Protein AF-A0A7S1VIT1-F1 (afdb_monomer)

Organism: NCBI:txid210454

Mean predicted aligned error: 7.13 Å

InterPro domains:
  IPR030960 3-dehydroquinate synthase, N-terminal domain [PF01761] (42-155)
  IPR050071 Dehydroquinate Synthase [PTHR43622] (23-167)

pLDDT: mean 86.85, std 16.16, range [35.69, 98.62]

Radius of gyration: 18.84 Å; Cα contacts (8 Å, |Δi|>4): 343; chains: 1; bounding box: 55×43×46 Å

Foldseek 3Di:
DVVFPPAAAEEQEDEPVVVVVVQQVVVQVVSVDPNHHDHYFHDDQLCLAQVRPVDPVNVVSQVVRCVDSHHYAYEQAEALSSVQHVQQVCVVSVHAYEYAYLFLNCVVPNLVFQWRAGFDHDPSDGPGPRPGTDRHHHPYYHYDVVSHVPDDPVSLVVNLVVLLVVLCVQAVCPDPVSVVVSVVPPCSVVVNVVSVVVVVVVD

Solvent-accessible surface area (backbone atoms only — not comparable to full-atom values): 11078 Å² total; per-residue (Å²): 105,91,91,46,82,74,46,43,23,44,35,32,34,18,29,50,73,48,38,75,73,41,53,36,58,55,52,53,61,71,64,73,49,68,88,53,39,82,44,76,30,72,64,58,80,66,46,28,31,62,77,62,68,67,41,69,69,56,54,53,50,47,52,55,21,62,75,51,81,26,46,39,34,39,33,23,42,28,40,47,61,48,40,16,38,55,43,30,50,24,53,78,65,73,36,53,35,31,36,31,33,43,32,64,46,15,57,76,47,49,64,80,40,34,69,12,30,26,29,46,57,58,95,83,38,75,78,39,78,58,71,48,66,48,80,46,72,57,84,43,77,52,74,56,71,76,53,51,75,75,56,54,70,71,54,53,53,51,28,49,53,53,52,52,49,53,57,53,71,78,12,56,64,91,37,75,65,18,42,55,49,48,73,65,44,80,54,60,68,51,55,58,52,51,59,53,51,60,54,70,77,73,118

Structure (mmCIF, N/CA/C/O backbone):
data_AF-A0A7S1VIT1-F1
#
_entry.id   AF-A0A7S1VIT1-F1
#
loop_
_atom_site.group_PDB
_atom_site.id
_atom_site.type_symbol
_atom_site.label_atom_id
_atom_site.label_alt_id
_atom_site.label_comp_id
_atom_site.label_asym_id
_atom_site.label_entity_id
_atom_site.label_seq_id
_atom_site.pdbx_PDB_ins_code
_atom_site.Cartn_x
_atom_site.Cartn_y
_atom_site.Cartn_z
_atom_site.occupancy
_atom_site.B_iso_or_equiv
_atom_site.auth_seq_id
_atom_site.auth_comp_id
_atom_site.auth_asym_id
_atom_site.auth_atom_id
_atom_site.pdbx_PDB_model_num
ATOM 1 N N . ASN A 1 1 ? -8.624 -13.061 18.899 1.00 55.88 1 ASN A N 1
ATOM 2 C CA . ASN A 1 1 ? -7.608 -12.168 18.310 1.00 55.88 1 ASN A CA 1
ATOM 3 C C . ASN A 1 1 ? -7.231 -11.169 19.392 1.00 55.88 1 ASN A C 1
ATOM 5 O O . ASN A 1 1 ? -8.001 -10.252 19.649 1.00 55.88 1 ASN A O 1
ATOM 9 N N . ASP A 1 2 ? -6.134 -11.412 20.108 1.00 73.94 2 ASP A N 1
ATOM 10 C CA . ASP A 1 2 ? -5.890 -10.794 21.426 1.00 73.94 2 ASP A CA 1
ATOM 11 C C . ASP A 1 2 ? -5.556 -9.298 21.351 1.00 73.94 2 ASP A C 1
ATOM 13 O O . ASP A 1 2 ? -5.757 -8.567 22.317 1.00 73.94 2 ASP A O 1
ATOM 17 N N . LYS A 1 3 ? -5.113 -8.819 20.181 1.00 82.94 3 LYS A N 1
ATOM 18 C CA . LYS A 1 3 ? -4.811 -7.400 19.944 1.00 82.94 3 LYS A CA 1
ATOM 19 C C . LYS A 1 3 ? -6.055 -6.549 19.648 1.00 82.94 3 LYS A C 1
ATOM 21 O O . LYS A 1 3 ? -6.098 -5.387 20.037 1.00 82.94 3 LYS A O 1
ATOM 26 N N . TYR A 1 4 ? -7.074 -7.124 19.004 1.00 86.94 4 TYR A N 1
ATOM 27 C CA . TYR A 1 4 ? -8.304 -6.422 18.605 1.00 86.94 4 TYR A CA 1
ATOM 28 C C . TYR A 1 4 ? -9.553 -7.169 19.103 1.00 86.94 4 TYR A C 1
ATOM 30 O O . TYR A 1 4 ? -10.328 -7.698 18.303 1.00 86.94 4 TYR A O 1
ATOM 38 N N . PRO A 1 5 ? -9.774 -7.249 20.427 1.00 82.25 5 PRO A N 1
ATOM 39 C CA . PRO A 1 5 ? -10.867 -8.039 21.001 1.00 82.25 5 PRO A CA 1
ATOM 40 C C . PRO A 1 5 ? -12.264 -7.507 20.640 1.00 82.25 5 PRO A C 1
ATOM 42 O O . PRO A 1 5 ? -13.237 -8.248 20.726 1.00 82.25 5 PRO A O 1
ATOM 45 N N . LYS A 1 6 ? -12.365 -6.232 20.242 1.00 84.69 6 LYS A N 1
ATOM 46 C CA . LYS A 1 6 ? -13.608 -5.556 19.834 1.00 84.69 6 LYS A CA 1
ATOM 47 C C . LYS A 1 6 ? -13.639 -5.213 18.334 1.00 84.69 6 LYS A C 1
ATOM 49 O O . LYS A 1 6 ? -14.427 -4.366 17.932 1.00 84.69 6 LYS A O 1
ATOM 54 N N . GLY A 1 7 ? -12.773 -5.837 17.533 1.00 92.44 7 GLY A N 1
ATOM 55 C CA . GLY A 1 7 ? -12.583 -5.493 16.121 1.00 92.44 7 GLY A CA 1
ATOM 56 C C . GLY A 1 7 ? -11.681 -4.274 15.912 1.00 92.44 7 GLY A C 1
ATOM 57 O O . GLY A 1 7 ? -11.054 -3.770 16.848 1.00 92.44 7 GLY A O 1
ATOM 58 N N . PHE A 1 8 ? -11.589 -3.833 14.662 1.00 95.44 8 PHE A N 1
ATOM 59 C CA . PHE A 1 8 ? -10.782 -2.693 14.228 1.00 95.44 8 PHE A CA 1
ATOM 60 C C . PHE A 1 8 ? -11.444 -2.006 13.032 1.00 95.44 8 PHE A C 1
ATOM 62 O O . PHE A 1 8 ? -12.243 -2.618 12.331 1.00 95.44 8 PHE A O 1
ATOM 69 N N . THR A 1 9 ? -11.100 -0.745 12.781 1.00 97.50 9 THR A N 1
ATOM 70 C CA . THR A 1 9 ? -11.582 -0.006 11.606 1.00 97.50 9 THR A CA 1
ATOM 71 C C . THR A 1 9 ? -10.547 -0.116 10.483 1.00 97.50 9 THR A C 1
ATOM 73 O O . THR A 1 9 ? -9.488 0.515 10.586 1.00 97.50 9 THR A O 1
ATOM 76 N N . PRO A 1 10 ? -10.786 -0.909 9.421 1.00 97.81 10 PRO A N 1
ATOM 77 C CA . PRO A 1 10 ? -9.833 -1.025 8.330 1.00 97.81 10 PRO A CA 1
ATOM 78 C C . PRO A 1 10 ? -9.856 0.223 7.454 1.00 97.81 10 PRO A C 1
ATOM 80 O O . PRO A 1 10 ? -10.911 0.705 7.046 1.00 97.81 10 PRO A O 1
ATOM 83 N N . ILE A 1 11 ? -8.672 0.719 7.122 1.00 98.50 11 ILE A N 1
ATOM 84 C CA . ILE A 1 11 ? -8.471 1.766 6.127 1.00 98.50 11 ILE A CA 1
ATOM 85 C C . ILE A 1 11 ? -7.621 1.156 5.017 1.00 98.50 11 ILE A C 1
ATOM 87 O O . ILE A 1 11 ? -6.399 1.062 5.134 1.00 98.50 11 ILE A O 1
ATOM 91 N N . VAL A 1 12 ? -8.278 0.709 3.951 1.00 98.62 12 VAL A N 1
ATOM 92 C CA . VAL A 1 12 ? -7.641 0.089 2.788 1.00 98.62 12 VAL A CA 1
ATOM 93 C C . VAL A 1 12 ? -7.222 1.189 1.820 1.00 98.62 12 VAL A C 1
ATOM 95 O O . VAL A 1 12 ? -8.054 1.772 1.136 1.00 98.62 12 VAL A O 1
ATOM 98 N N . SER A 1 13 ? -5.929 1.496 1.770 1.00 98.62 13 SER A N 1
ATOM 99 C CA . SER A 1 13 ? -5.352 2.416 0.789 1.00 98.62 13 SER A CA 1
ATOM 100 C C . SER A 1 13 ? -5.050 1.662 -0.495 1.00 98.62 13 SER A C 1
ATOM 102 O O . SER A 1 13 ? -4.276 0.704 -0.456 1.00 98.62 13 SER A O 1
ATOM 104 N N . CYS A 1 14 ? -5.620 2.095 -1.617 1.00 98.50 14 CYS A N 1
ATOM 105 C CA . CYS A 1 14 ? -5.444 1.451 -2.915 1.00 98.50 14 CYS A CA 1
ATOM 106 C C . CYS A 1 14 ? -5.278 2.492 -4.032 1.00 98.50 14 CYS A C 1
ATOM 108 O O . CYS A 1 14 ? -6.079 3.418 -4.173 1.00 98.50 14 CYS A O 1
ATOM 110 N N . GLY A 1 15 ? -4.233 2.341 -4.847 1.00 97.88 15 GLY A N 1
ATOM 111 C CA . GLY A 1 15 ? -4.026 3.200 -6.014 1.00 97.88 15 GLY A CA 1
ATOM 112 C C . GLY A 1 15 ? -4.983 2.841 -7.151 1.00 97.88 15 GLY A C 1
ATOM 113 O O . GLY A 1 15 ? -5.288 1.665 -7.340 1.00 97.88 15 GLY A O 1
ATOM 114 N N . GLU A 1 16 ? -5.395 3.826 -7.952 1.00 97.31 16 GLU A N 1
ATOM 115 C CA . GLU A 1 16 ? -6.373 3.667 -9.049 1.00 97.31 16 GLU A CA 1
ATOM 116 C C . GLU A 1 16 ? -6.071 2.501 -10.014 1.00 97.31 16 GLU A C 1
ATOM 118 O O . GLU A 1 16 ? -6.983 1.861 -10.524 1.00 97.31 16 GLU A O 1
ATOM 123 N N . THR A 1 17 ? -4.793 2.173 -10.228 1.00 95.88 17 THR A N 1
ATOM 124 C CA . THR A 1 17 ? -4.375 1.041 -11.078 1.00 95.88 17 THR A CA 1
ATOM 125 C C . THR A 1 17 ? -4.750 -0.316 -10.485 1.00 95.88 17 THR A C 1
ATOM 127 O O . THR A 1 17 ? -5.199 -1.192 -11.213 1.00 95.88 17 THR A O 1
ATOM 130 N N . CYS A 1 18 ? -4.545 -0.506 -9.179 1.00 95.75 18 CYS A N 1
ATOM 131 C CA . CYS A 1 18 ? -4.919 -1.746 -8.495 1.00 95.75 18 CYS A CA 1
ATOM 132 C C . CYS A 1 18 ? -6.424 -1.783 -8.220 1.00 95.75 18 CYS A C 1
ATOM 134 O O . CYS A 1 18 ? -7.039 -2.839 -8.294 1.00 95.75 18 CYS A O 1
ATOM 136 N N . ASP A 1 19 ? -7.023 -0.627 -7.944 1.00 96.00 19 ASP A N 1
ATOM 137 C CA . ASP A 1 19 ? -8.457 -0.516 -7.705 1.00 96.00 19 ASP A CA 1
ATOM 138 C C . ASP A 1 19 ? -9.291 -0.823 -8.955 1.00 96.00 19 ASP A C 1
ATOM 140 O O . ASP A 1 19 ? -10.335 -1.456 -8.853 1.00 96.00 19 ASP A O 1
ATOM 144 N N . ALA A 1 20 ? -8.787 -0.488 -10.148 1.00 97.06 20 ALA A N 1
ATOM 145 C CA . ALA A 1 20 ? -9.407 -0.883 -11.414 1.00 97.06 20 ALA A CA 1
ATOM 146 C C . ALA A 1 20 ? -9.524 -2.412 -11.596 1.00 97.06 20 ALA A C 1
ATOM 148 O O . ALA A 1 20 ? -10.325 -2.862 -12.412 1.00 97.06 20 ALA A O 1
ATOM 149 N N . LEU A 1 21 ? -8.746 -3.202 -10.845 1.00 96.81 21 LEU A N 1
ATOM 150 C CA . LEU A 1 21 ? -8.819 -4.667 -10.805 1.00 96.81 21 LEU A CA 1
ATOM 151 C C . LEU A 1 21 ? -9.697 -5.193 -9.655 1.00 96.81 21 LEU A C 1
ATOM 153 O O . LEU A 1 21 ? -9.842 -6.401 -9.519 1.00 96.81 21 LEU A O 1
ATOM 157 N N . GLY A 1 22 ? -10.261 -4.312 -8.822 1.00 97.06 22 GLY A N 1
ATOM 158 C CA . GLY A 1 22 ? -11.103 -4.667 -7.674 1.00 97.06 22 GLY A CA 1
ATOM 159 C C . GLY A 1 22 ? -10.352 -4.883 -6.357 1.00 97.06 22 GLY A C 1
ATOM 160 O O . GLY A 1 22 ? -10.988 -4.964 -5.310 1.00 97.06 22 GLY A O 1
ATOM 161 N N . TYR A 1 23 ? -9.013 -4.882 -6.355 1.00 97.62 23 TYR A N 1
ATOM 162 C CA . TYR A 1 23 ? -8.202 -5.325 -5.206 1.00 97.62 23 TYR A CA 1
ATOM 163 C C . TYR A 1 23 ? -8.495 -4.580 -3.900 1.00 97.62 23 TYR A C 1
ATOM 165 O O . TYR A 1 23 ? -8.435 -5.161 -2.816 1.00 97.62 23 TYR A O 1
ATOM 173 N N . GLY A 1 24 ? -8.799 -3.283 -3.990 1.00 97.19 24 GLY A N 1
ATOM 174 C CA . GLY A 1 24 ? -9.142 -2.473 -2.825 1.00 97.19 24 GLY A CA 1
ATOM 175 C C . GLY A 1 24 ? -10.455 -2.918 -2.180 1.00 97.19 24 GLY A C 1
ATOM 176 O O . GLY A 1 24 ? -10.500 -3.146 -0.970 1.00 97.19 24 GLY A O 1
ATOM 177 N N . GLN A 1 25 ? -11.504 -3.069 -2.990 1.00 96.94 25 GLN A N 1
ATOM 178 C CA . GLN A 1 25 ? -12.818 -3.493 -2.514 1.00 96.94 25 GLN A CA 1
ATOM 179 C C . GLN A 1 25 ? -12.805 -4.957 -2.061 1.00 96.94 25 GLN A C 1
ATOM 181 O O . GLN A 1 25 ? -13.292 -5.242 -0.970 1.00 96.94 25 GLN A O 1
ATOM 186 N N . ASP A 1 26 ? -12.159 -5.849 -2.817 1.00 97.06 26 ASP A N 1
ATOM 187 C CA . ASP A 1 26 ? -12.010 -7.264 -2.457 1.00 97.06 26 ASP A CA 1
ATOM 188 C C . ASP A 1 26 ? -11.366 -7.425 -1.072 1.00 97.06 26 ASP A C 1
ATOM 190 O O . ASP A 1 26 ? -11.823 -8.215 -0.245 1.00 97.06 26 ASP A O 1
ATOM 194 N N . MET A 1 27 ? -10.321 -6.636 -0.786 1.00 96.81 27 MET A N 1
ATOM 195 C CA . MET A 1 27 ? -9.676 -6.629 0.527 1.00 96.81 27 MET A CA 1
ATOM 196 C C . MET A 1 27 ? -10.613 -6.117 1.620 1.00 96.81 27 MET A C 1
ATOM 198 O O . MET A 1 27 ? -10.671 -6.696 2.703 1.00 96.81 27 MET A O 1
ATOM 202 N N . LEU A 1 28 ? -11.328 -5.020 1.363 1.00 96.56 28 LEU A N 1
ATOM 203 C CA . LEU A 1 28 ? -12.228 -4.432 2.350 1.00 96.56 28 LEU A CA 1
ATOM 204 C C . LEU A 1 28 ? -13.359 -5.402 2.722 1.00 96.56 28 LEU A C 1
ATOM 206 O O . LEU A 1 28 ? -13.630 -5.595 3.909 1.00 96.56 28 LEU A O 1
ATOM 210 N N . ASP A 1 29 ? -13.952 -6.055 1.724 1.00 96.31 29 ASP A N 1
ATOM 211 C CA . ASP A 1 29 ? -15.028 -7.030 1.900 1.00 96.31 29 ASP A CA 1
ATOM 212 C C . ASP A 1 29 ? -14.535 -8.287 2.630 1.00 96.31 29 ASP A C 1
ATOM 214 O O . ASP A 1 29 ? -15.211 -8.795 3.529 1.00 96.31 29 ASP A O 1
ATOM 218 N N . ALA A 1 30 ? -13.324 -8.759 2.313 1.00 95.38 30 ALA A N 1
ATOM 219 C CA . ALA A 1 30 ? -12.722 -9.929 2.952 1.00 95.38 30 ALA A CA 1
ATOM 220 C C . ALA A 1 30 ? -12.441 -9.734 4.453 1.00 95.38 30 ALA A C 1
ATOM 222 O O . ALA A 1 30 ? -12.471 -10.703 5.214 1.00 95.38 30 ALA A O 1
ATOM 223 N N . LEU A 1 31 ? -12.183 -8.501 4.903 1.00 94.19 31 LEU A N 1
ATOM 224 C CA . LEU A 1 31 ? -11.925 -8.204 6.319 1.00 94.19 31 LEU A CA 1
ATOM 225 C C . LEU A 1 31 ? -13.189 -8.285 7.189 1.00 94.19 31 LEU A C 1
ATOM 227 O O . LEU A 1 31 ? -13.068 -8.452 8.407 1.00 94.19 31 LEU A O 1
ATOM 231 N N . GLN A 1 32 ? -14.379 -8.162 6.582 1.00 91.00 32 GLN A N 1
ATOM 232 C CA . GLN A 1 32 ? -15.684 -8.262 7.252 1.00 91.00 32 GLN A CA 1
ATOM 233 C C . GLN A 1 32 ? -15.785 -7.402 8.529 1.00 91.00 32 GLN A C 1
ATOM 235 O O . GLN A 1 32 ? -16.379 -7.814 9.525 1.00 91.00 32 GLN A O 1
ATOM 240 N N . GLN A 1 33 ? -15.160 -6.220 8.529 1.00 90.38 33 GLN A N 1
ATOM 241 C CA . GLN A 1 33 ? -15.229 -5.272 9.643 1.00 90.38 33 GLN A CA 1
ATOM 242 C C . GLN A 1 33 ? -16.249 -4.171 9.355 1.00 90.38 33 GLN A C 1
ATOM 244 O O . GLN A 1 33 ? -16.400 -3.721 8.218 1.00 90.38 33 GLN A O 1
ATOM 249 N N . GLU A 1 34 ? -16.905 -3.690 10.405 1.00 84.12 34 GLU A N 1
ATOM 250 C CA . GLU A 1 34 ? -17.780 -2.522 10.321 1.00 84.12 34 GLU A CA 1
ATOM 251 C C . GLU A 1 34 ? -16.969 -1.223 10.159 1.00 84.12 34 GLU A C 1
ATOM 253 O O . GLU A 1 34 ? -15.799 -1.142 10.542 1.00 84.12 34 GLU A O 1
ATOM 258 N N . ASP A 1 35 ? -17.603 -0.187 9.599 1.00 88.44 35 ASP A N 1
ATOM 259 C CA . ASP A 1 35 ? -17.041 1.169 9.458 1.00 88.44 35 ASP A CA 1
ATOM 260 C C . ASP A 1 35 ? -15.730 1.270 8.645 1.00 88.44 35 ASP A C 1
ATOM 262 O O . ASP A 1 35 ? -15.023 2.279 8.711 1.00 88.44 35 ASP A O 1
ATOM 266 N N . GLY A 1 36 ? -15.411 0.252 7.844 1.00 94.81 36 GLY A N 1
ATOM 267 C CA . GLY A 1 36 ? -14.235 0.239 6.984 1.00 94.81 36 GLY A CA 1
ATOM 268 C C . GLY A 1 36 ? -14.236 1.325 5.899 1.00 94.81 36 GLY A C 1
ATOM 269 O O . GLY A 1 36 ? -15.277 1.738 5.390 1.00 94.81 36 GLY A O 1
ATOM 270 N N . MET A 1 37 ? -13.043 1.781 5.520 1.00 97.44 37 MET A N 1
ATOM 271 C CA . MET A 1 37 ? -12.836 2.791 4.484 1.00 97.44 37 MET A CA 1
ATOM 272 C C . MET A 1 37 ? -11.955 2.250 3.363 1.00 97.44 37 MET A C 1
ATOM 274 O O . MET A 1 37 ? -10.804 1.890 3.597 1.00 97.44 37 MET A O 1
ATOM 278 N N . LEU A 1 38 ? -12.455 2.322 2.129 1.00 98.19 38 LEU A N 1
ATOM 279 C CA . LEU A 1 38 ? -11.618 2.300 0.934 1.00 98.19 38 LEU A CA 1
ATOM 280 C C . LEU A 1 38 ? -11.103 3.723 0.660 1.00 98.19 38 LEU A C 1
ATOM 282 O O . LEU A 1 38 ? -11.880 4.664 0.459 1.00 98.19 38 LEU A O 1
ATOM 286 N N . PHE A 1 39 ? -9.784 3.889 0.713 1.00 98.50 39 PHE A N 1
ATOM 287 C CA . PHE A 1 39 ? -9.072 5.123 0.415 1.00 98.50 39 PHE A CA 1
ATOM 288 C C . PHE A 1 39 ? -8.381 5.012 -0.946 1.00 98.50 39 PHE A C 1
ATOM 290 O O . PHE A 1 39 ? -7.275 4.482 -1.062 1.00 98.50 39 PHE A O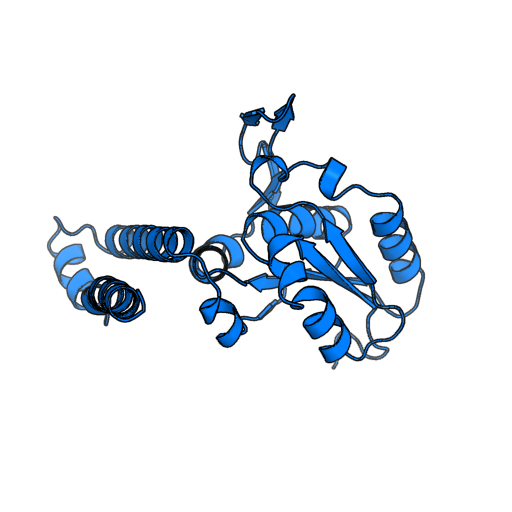 1
ATOM 297 N N . ASN A 1 40 ? -9.034 5.537 -1.980 1.00 98.00 40 ASN A N 1
ATOM 298 C CA . ASN A 1 40 ? -8.463 5.589 -3.319 1.00 98.00 40 ASN A CA 1
ATOM 299 C C . ASN A 1 40 ? -7.575 6.816 -3.505 1.00 98.00 40 ASN A C 1
ATOM 301 O O . ASN A 1 40 ? -7.908 7.918 -3.063 1.00 98.00 40 ASN A O 1
ATOM 305 N N . HIS A 1 41 ? -6.473 6.632 -4.223 1.00 98.12 41 HIS A N 1
ATOM 306 C CA . HIS A 1 41 ? -5.551 7.706 -4.572 1.00 98.12 41 HIS A CA 1
ATOM 307 C C . HIS A 1 41 ? -4.967 7.494 -5.972 1.00 98.12 41 HIS A C 1
ATOM 309 O O . HIS A 1 41 ? -5.042 6.403 -6.543 1.00 98.12 41 HIS A O 1
ATOM 315 N N . LYS A 1 42 ? -4.337 8.531 -6.531 1.00 97.94 42 LYS A N 1
ATOM 316 C CA . LYS A 1 42 ? -3.693 8.414 -7.845 1.00 97.94 42 LYS A CA 1
ATOM 317 C C . LYS A 1 42 ? -2.446 7.537 -7.793 1.00 97.94 42 LYS A C 1
ATOM 319 O O . LYS A 1 42 ? -1.745 7.515 -6.773 1.00 97.94 42 LYS A O 1
ATOM 324 N N . SER A 1 43 ? -2.177 6.831 -8.890 1.00 96.50 43 SER A N 1
ATOM 325 C CA . SER A 1 43 ? -1.048 5.907 -9.026 1.00 96.50 43 SER A CA 1
ATOM 326 C C . SER A 1 43 ? 0.140 6.547 -9.739 1.00 96.50 43 SER A C 1
ATOM 328 O O . SER A 1 43 ? -0.021 7.305 -10.689 1.00 96.50 43 SER A O 1
ATOM 330 N N . GLY A 1 44 ? 1.355 6.165 -9.342 1.00 94.56 44 GLY A N 1
ATOM 331 C CA . GLY A 1 44 ? 2.596 6.534 -10.030 1.00 94.56 44 GLY A CA 1
ATOM 332 C C . GLY A 1 44 ? 3.591 7.283 -9.146 1.00 94.56 44 GLY A C 1
ATOM 333 O O . GLY A 1 44 ? 3.246 7.827 -8.099 1.00 94.56 44 GLY A O 1
ATOM 334 N N . GLU A 1 45 ? 4.853 7.321 -9.576 1.00 95.38 45 GLU A N 1
ATOM 335 C CA . GLU A 1 45 ? 5.953 7.876 -8.773 1.00 95.38 45 GLU A CA 1
ATOM 336 C C . GLU A 1 45 ? 5.808 9.393 -8.529 1.00 95.38 45 GLU A C 1
ATOM 338 O O . GLU A 1 45 ? 6.177 9.889 -7.467 1.00 95.38 45 GLU A O 1
ATOM 343 N N . THR A 1 46 ? 5.212 10.142 -9.463 1.00 96.44 46 THR A N 1
ATOM 344 C CA . THR A 1 46 ? 4.904 11.578 -9.291 1.00 96.44 46 THR A CA 1
ATOM 345 C C . THR A 1 46 ? 3.804 11.832 -8.257 1.00 96.44 46 THR A C 1
ATOM 347 O O . THR A 1 46 ? 3.735 12.917 -7.683 1.00 96.44 46 THR A O 1
ATOM 350 N N . TYR A 1 47 ? 2.983 10.824 -7.957 1.00 97.38 47 TYR A N 1
ATOM 351 C CA . TYR A 1 47 ? 1.961 10.874 -6.911 1.00 97.38 47 TYR A CA 1
ATOM 352 C C . TYR A 1 47 ? 2.467 10.393 -5.550 1.00 97.38 47 TYR A C 1
ATOM 354 O O . TYR A 1 47 ? 1.715 10.365 -4.575 1.00 97.38 47 TYR A O 1
ATOM 362 N N . LYS A 1 48 ? 3.768 10.101 -5.439 1.00 97.00 48 LYS A N 1
ATOM 363 C CA . LYS A 1 48 ? 4.465 9.865 -4.173 1.00 97.00 48 LYS A CA 1
ATOM 364 C C . LYS A 1 48 ? 4.671 11.177 -3.391 1.00 97.00 48 LYS A C 1
ATOM 366 O O . LYS A 1 48 ? 5.798 11.539 -3.063 1.00 97.00 48 LYS A O 1
ATOM 371 N N . ARG A 1 49 ? 3.594 11.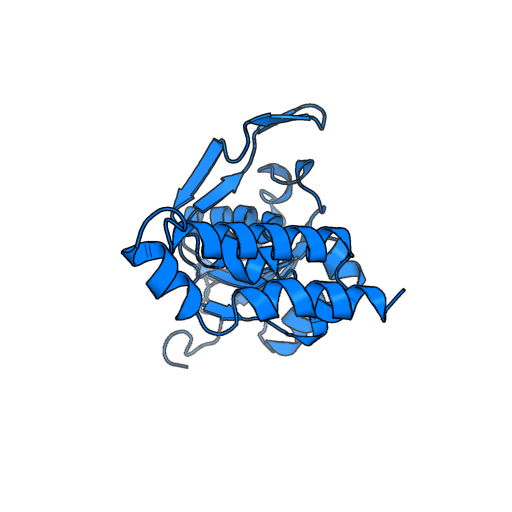919 -3.126 1.00 96.75 49 ARG A N 1
ATOM 372 C CA . ARG A 1 49 ? 3.571 13.280 -2.552 1.00 96.75 49 ARG A CA 1
ATOM 373 C C . ARG A 1 49 ? 2.476 13.408 -1.492 1.00 96.75 49 ARG A C 1
ATOM 375 O O . ARG A 1 49 ? 1.494 12.671 -1.523 1.00 96.75 49 ARG A O 1
ATOM 382 N N . TYR A 1 50 ? 2.674 14.322 -0.543 1.00 95.50 50 TYR A N 1
ATOM 383 C CA . TYR A 1 50 ? 1.870 14.402 0.681 1.00 95.50 50 TYR A CA 1
ATOM 384 C C . TYR A 1 50 ? 0.386 14.672 0.422 1.00 95.50 50 TYR A C 1
ATOM 386 O O . TYR A 1 50 ? -0.460 14.090 1.079 1.00 95.50 50 TYR A O 1
ATOM 394 N N . ASP A 1 51 ? 0.051 15.512 -0.543 1.00 95.12 51 ASP A N 1
ATOM 395 C CA . ASP A 1 51 ? -1.311 15.937 -0.870 1.00 95.12 51 ASP A CA 1
ATOM 396 C C . ASP A 1 51 ? -2.160 14.834 -1.516 1.00 95.12 51 ASP A C 1
ATOM 398 O O . ASP A 1 51 ? -3.379 14.865 -1.397 1.00 95.12 51 ASP A O 1
ATOM 402 N N . ASN A 1 52 ? -1.539 13.815 -2.120 1.00 97.44 52 ASN A N 1
ATOM 403 C CA . ASN A 1 52 ? -2.259 12.635 -2.614 1.00 97.44 52 ASN A CA 1
ATOM 404 C C . ASN A 1 52 ? -2.766 11.732 -1.467 1.00 97.44 52 ASN A C 1
ATOM 406 O O . ASN A 1 52 ? -3.686 10.948 -1.665 1.00 97.44 52 ASN A O 1
ATOM 410 N N . TYR A 1 53 ? -2.180 11.848 -0.267 1.00 98.06 53 TYR A N 1
ATOM 411 C CA . TYR A 1 53 ? -2.523 11.039 0.913 1.00 98.06 53 TYR A CA 1
ATOM 412 C C . TYR A 1 53 ? -3.053 11.887 2.077 1.00 98.06 53 TYR A C 1
ATOM 414 O O . TYR A 1 53 ? -3.719 11.380 2.970 1.00 98.06 53 TYR A O 1
ATOM 422 N N . GLY A 1 54 ? -2.799 13.193 2.073 1.00 94.62 54 GLY A N 1
ATOM 423 C CA . GLY A 1 54 ? -3.086 14.114 3.163 1.00 94.62 54 GLY A CA 1
ATOM 424 C C . GLY A 1 54 ? -4.489 14.711 3.113 1.00 94.62 54 GLY A C 1
ATOM 425 O O . GLY A 1 54 ? -4.639 15.918 3.262 1.00 94.62 54 GLY A O 1
ATOM 426 N N . THR A 1 55 ? -5.502 13.888 2.840 1.00 97.62 55 THR A N 1
ATOM 427 C CA . THR A 1 55 ? -6.880 14.358 2.627 1.00 97.62 55 THR A CA 1
ATOM 428 C C . THR A 1 55 ? -7.664 14.477 3.933 1.00 97.62 55 THR A C 1
ATOM 430 O O . THR A 1 55 ? -7.506 13.653 4.839 1.00 97.62 55 THR A O 1
ATOM 433 N N . ASP A 1 56 ? -8.589 15.440 3.997 1.00 97.38 56 ASP A N 1
ATOM 434 C CA . ASP A 1 56 ? -9.483 15.622 5.150 1.00 97.38 56 ASP A CA 1
ATOM 435 C C . ASP A 1 56 ? -10.263 14.345 5.477 1.00 97.38 56 ASP A C 1
ATOM 437 O O . ASP A 1 56 ? -10.394 13.968 6.640 1.00 97.38 56 ASP A O 1
ATOM 441 N N . ARG A 1 57 ? -10.733 13.629 4.446 1.00 96.81 57 ARG A N 1
ATOM 442 C CA . ARG A 1 57 ? -11.495 12.382 4.601 1.00 96.81 57 ARG A CA 1
ATOM 443 C C . ARG A 1 57 ? -10.680 11.295 5.305 1.00 96.81 57 ARG A C 1
ATOM 445 O O . ARG A 1 57 ? -11.211 10.630 6.197 1.00 96.81 57 ARG A O 1
ATOM 452 N N . LEU A 1 58 ? -9.413 11.114 4.923 1.00 98.12 58 LEU A N 1
ATOM 453 C CA . LEU A 1 58 ? -8.544 10.115 5.546 1.00 98.12 58 LEU A CA 1
ATOM 454 C C . LEU A 1 58 ? -8.311 10.448 7.023 1.00 98.12 58 LEU A C 1
ATOM 456 O O . LEU A 1 58 ? -8.551 9.612 7.894 1.00 98.12 58 LEU A O 1
ATOM 460 N N . PHE A 1 59 ? -7.904 11.683 7.323 1.00 98.25 59 PHE A N 1
ATOM 461 C CA . PHE A 1 59 ? -7.607 12.084 8.699 1.00 98.25 59 PHE A CA 1
ATOM 462 C C . PHE A 1 59 ? -8.848 12.130 9.594 1.00 98.25 59 PHE A C 1
ATOM 464 O O . PHE A 1 59 ? -8.765 11.730 10.756 1.00 98.25 59 PHE A O 1
ATOM 471 N N . ALA A 1 60 ? -10.007 12.549 9.077 1.00 97.81 60 ALA A N 1
ATOM 472 C CA . ALA A 1 60 ? -11.266 12.498 9.818 1.00 97.81 60 ALA A CA 1
ATOM 473 C C . ALA A 1 60 ? -11.629 11.057 10.210 1.00 97.81 60 ALA A C 1
ATOM 475 O O . ALA A 1 60 ? -12.019 10.813 11.352 1.00 97.81 60 ALA A O 1
ATOM 476 N N . THR A 1 61 ? -11.430 10.098 9.301 1.00 97.69 61 THR A N 1
ATOM 477 C CA . THR A 1 61 ? -11.681 8.671 9.561 1.00 97.69 61 THR A CA 1
ATOM 478 C C . THR A 1 61 ? -10.716 8.113 10.606 1.00 97.69 61 THR A C 1
ATOM 480 O O . THR A 1 61 ? -11.157 7.495 11.575 1.00 97.69 61 THR A O 1
ATOM 483 N N . ILE A 1 62 ? -9.415 8.405 10.479 1.00 98.00 62 ILE A N 1
ATOM 484 C CA . ILE A 1 62 ? -8.398 8.015 11.471 1.00 98.00 62 ILE A CA 1
ATOM 485 C C . ILE A 1 62 ? -8.750 8.569 12.858 1.00 98.00 62 ILE A C 1
ATOM 487 O O . ILE A 1 62 ? -8.712 7.840 13.848 1.00 98.00 62 ILE A O 1
ATOM 491 N N . ASN A 1 63 ? -9.106 9.853 12.942 1.00 97.69 63 ASN A N 1
ATOM 492 C CA . ASN A 1 63 ? -9.429 10.500 14.211 1.00 97.69 63 ASN A CA 1
ATOM 493 C C . ASN A 1 63 ? -10.712 9.932 14.832 1.00 97.69 63 ASN A C 1
ATOM 495 O O . ASN A 1 63 ? -10.715 9.637 16.026 1.00 97.69 63 ASN A O 1
ATOM 499 N N . LYS A 1 64 ? -11.765 9.702 14.029 1.00 96.50 64 LYS A N 1
ATOM 500 C CA . LYS A 1 64 ? -13.003 9.046 14.486 1.00 96.50 64 LYS A CA 1
ATOM 501 C C . LYS A 1 64 ? -12.699 7.671 15.088 1.00 96.50 64 LYS A C 1
ATOM 503 O O . LYS A 1 64 ? -13.134 7.395 16.203 1.00 96.50 64 LYS A O 1
ATOM 508 N N . ALA A 1 65 ? -11.933 6.837 14.381 1.00 95.75 65 ALA A N 1
ATOM 509 C CA . ALA A 1 65 ? -11.594 5.486 14.829 1.00 95.75 65 ALA A CA 1
ATOM 510 C C . ALA A 1 65 ? -10.779 5.498 16.135 1.00 95.75 65 ALA A C 1
ATOM 512 O O . ALA A 1 65 ? -11.089 4.767 17.072 1.00 95.75 65 ALA A O 1
ATOM 513 N N . LYS A 1 66 ? -9.789 6.393 16.256 1.00 95.50 66 LYS A N 1
ATOM 514 C CA . LYS A 1 66 ? -8.982 6.536 17.482 1.00 95.50 66 LYS A CA 1
ATOM 515 C C . LYS A 1 66 ? -9.773 6.966 18.711 1.00 95.50 66 LYS A C 1
ATOM 517 O O . LYS A 1 66 ? -9.392 6.616 19.823 1.00 95.50 66 LYS A O 1
ATOM 522 N N . SER A 1 67 ? -10.825 7.759 18.530 1.00 94.69 67 SER A N 1
ATOM 523 C CA . SER A 1 67 ? -11.716 8.155 19.625 1.00 94.69 67 SER A CA 1
ATOM 524 C C . SER A 1 67 ? -12.755 7.081 19.970 1.00 94.69 67 SER A C 1
ATOM 526 O O . SER A 1 67 ? -13.461 7.226 20.966 1.00 94.69 67 SER A O 1
ATOM 528 N N . GLY A 1 68 ? -12.872 6.030 19.155 1.00 91.44 68 GLY A N 1
ATOM 529 C CA . GLY A 1 68 ? -13.803 4.924 19.344 1.00 91.44 68 GLY A CA 1
ATOM 530 C C . GLY A 1 68 ? -13.191 3.720 20.065 1.00 91.44 68 GLY A C 1
ATOM 531 O O . GLY A 1 68 ? -12.118 3.780 20.660 1.00 91.44 68 GLY A O 1
ATOM 532 N N . THR A 1 69 ? -13.903 2.592 20.012 1.00 90.94 69 THR A N 1
ATOM 533 C CA . THR A 1 69 ? -13.455 1.310 20.587 1.00 90.94 69 THR A CA 1
ATOM 534 C C . THR A 1 69 ? -12.761 0.391 19.583 1.00 90.94 69 THR A C 1
ATOM 536 O O . THR A 1 69 ? -12.154 -0.592 20.003 1.00 90.94 69 THR A O 1
ATOM 539 N N . ALA A 1 70 ? -12.876 0.690 18.287 1.00 93.56 70 ALA A N 1
ATOM 540 C CA . ALA A 1 70 ? -12.254 -0.039 17.188 1.00 93.56 70 ALA A CA 1
ATOM 541 C C . ALA A 1 70 ? -11.109 0.824 16.625 1.00 93.56 70 ALA A C 1
ATOM 543 O O . ALA A 1 70 ? -11.373 1.799 15.921 1.00 93.56 70 ALA A O 1
ATOM 544 N N . PRO A 1 71 ? -9.842 0.538 16.974 1.00 95.19 71 PRO A N 1
ATOM 545 C CA . PRO A 1 71 ? -8.720 1.350 16.518 1.00 95.19 71 PRO A CA 1
ATOM 546 C C . PRO A 1 71 ? -8.540 1.237 14.994 1.00 95.19 71 PRO A C 1
ATOM 548 O O . PRO A 1 71 ? -8.871 0.196 14.417 1.00 95.19 71 PRO A O 1
ATOM 551 N N . PRO A 1 72 ? -7.998 2.273 14.326 1.00 97.31 72 PRO A N 1
ATOM 552 C CA . PRO A 1 72 ? -7.726 2.204 12.899 1.00 97.31 72 PRO A CA 1
ATOM 553 C C . PRO A 1 72 ? -6.552 1.266 12.603 1.00 97.31 72 PRO A C 1
ATOM 555 O O . PRO A 1 72 ? -5.501 1.351 13.242 1.00 97.31 72 PRO A O 1
ATOM 558 N N . VAL A 1 73 ? -6.715 0.435 11.576 1.00 97.75 73 VAL A N 1
ATOM 559 C CA . VAL A 1 73 ? -5.640 -0.364 10.977 1.00 97.75 73 VAL A CA 1
ATOM 560 C C . VAL A 1 73 ? -5.535 0.032 9.515 1.00 97.75 73 VAL A C 1
ATOM 562 O O . VAL A 1 73 ? -6.505 -0.066 8.767 1.00 97.75 73 VAL A O 1
ATOM 565 N N . ILE A 1 74 ? -4.363 0.506 9.110 1.00 98.56 74 ILE A N 1
ATOM 566 C CA . ILE A 1 74 ? -4.098 0.971 7.752 1.00 98.56 74 ILE A CA 1
ATOM 567 C C . ILE A 1 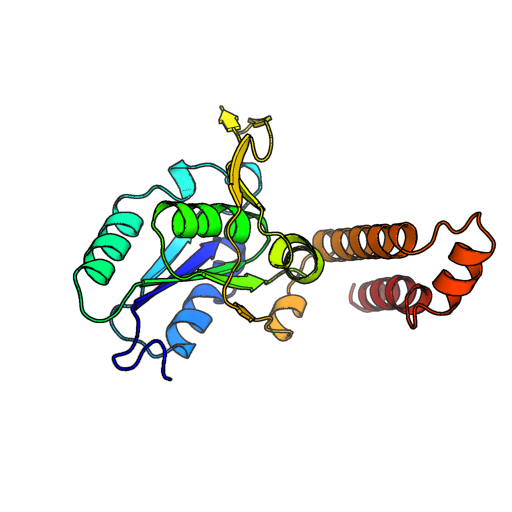74 ? -3.500 -0.179 6.944 1.00 98.56 74 ILE A C 1
ATOM 569 O O . ILE A 1 74 ? -2.483 -0.750 7.333 1.00 98.56 74 ILE A O 1
ATOM 573 N N . LEU A 1 75 ? -4.108 -0.488 5.801 1.00 98.50 75 LEU A N 1
ATOM 574 C CA . LEU A 1 75 ? -3.648 -1.515 4.873 1.00 98.50 75 LEU A CA 1
ATOM 575 C C . LEU A 1 75 ? -3.188 -0.860 3.569 1.00 98.50 75 LEU A C 1
ATOM 577 O O . LEU A 1 75 ? -3.965 -0.169 2.912 1.00 98.50 75 LEU A O 1
ATOM 581 N N . ALA A 1 76 ? -1.936 -1.082 3.175 1.00 98.25 76 ALA A N 1
ATOM 582 C CA . ALA A 1 76 ? -1.416 -0.653 1.879 1.00 98.25 76 ALA A CA 1
ATOM 583 C C . ALA A 1 76 ? -1.602 -1.754 0.831 1.00 98.25 76 ALA A C 1
ATOM 585 O O . ALA A 1 76 ? -0.731 -2.611 0.682 1.00 98.25 76 ALA A O 1
ATOM 586 N N . VAL A 1 77 ? -2.708 -1.714 0.087 1.00 98.44 77 VAL A N 1
ATOM 587 C CA . VAL A 1 77 ? -2.937 -2.590 -1.069 1.00 98.44 77 VAL A CA 1
ATOM 588 C C . VAL A 1 77 ? -2.305 -1.953 -2.302 1.00 98.44 77 VAL A C 1
ATOM 590 O O . VAL A 1 77 ? -2.754 -0.913 -2.787 1.00 98.44 77 VAL A O 1
ATOM 593 N N . GLY A 1 78 ? -1.206 -2.517 -2.796 1.00 96.81 78 GLY A N 1
ATOM 594 C CA . GLY A 1 78 ? -0.545 -1.974 -3.982 1.00 96.81 78 GLY A CA 1
ATOM 595 C C . GLY A 1 78 ? 0.959 -2.217 -4.059 1.00 96.81 78 GLY A C 1
ATOM 596 O O . GLY A 1 78 ? 1.533 -3.033 -3.340 1.00 96.81 78 GLY A O 1
ATOM 597 N N . GLY A 1 79 ? 1.619 -1.461 -4.938 1.00 95.19 79 GLY A N 1
ATOM 598 C CA . GLY A 1 79 ? 3.078 -1.424 -5.048 1.00 95.19 79 GLY A CA 1
ATOM 599 C C . GLY A 1 79 ? 3.750 -0.520 -4.004 1.00 95.19 79 GLY A C 1
ATOM 600 O O . GLY A 1 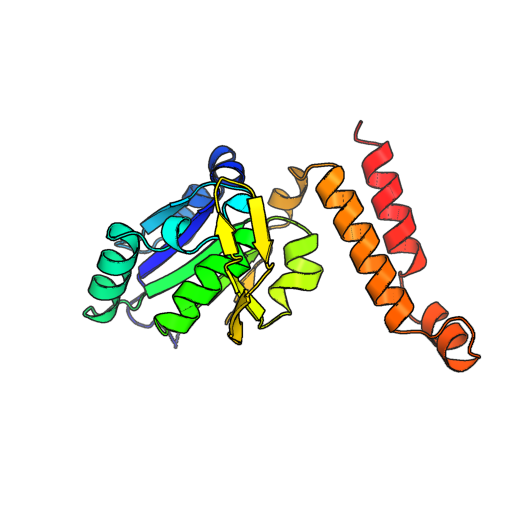79 ? 3.097 0.149 -3.200 1.00 95.19 79 GLY A O 1
ATOM 601 N N . GLY A 1 80 ? 5.083 -0.442 -4.067 1.00 94.50 80 GLY A N 1
ATOM 602 C CA . GLY A 1 80 ? 5.895 0.244 -3.055 1.00 94.50 80 GLY A CA 1
ATOM 603 C C . GLY A 1 80 ? 5.634 1.747 -2.909 1.00 94.50 80 GLY A C 1
ATOM 604 O O . GLY A 1 80 ? 5.928 2.305 -1.856 1.00 94.50 80 GLY A O 1
ATOM 605 N N . VAL A 1 81 ? 5.064 2.423 -3.915 1.00 96.19 81 VAL A N 1
ATOM 606 C CA . VAL A 1 81 ? 4.656 3.838 -3.791 1.00 96.19 81 VAL A CA 1
ATOM 607 C C . VAL A 1 81 ? 3.595 4.002 -2.705 1.00 96.19 81 VAL A C 1
ATOM 609 O O . VAL A 1 81 ? 3.790 4.806 -1.796 1.00 96.19 81 VAL A O 1
ATOM 612 N N . ASN A 1 82 ? 2.520 3.209 -2.771 1.00 97.75 82 ASN A N 1
ATOM 613 C CA . ASN A 1 82 ? 1.446 3.237 -1.780 1.00 97.75 82 ASN A CA 1
ATOM 614 C C . ASN A 1 82 ? 1.985 2.839 -0.400 1.00 97.75 82 ASN A C 1
ATOM 616 O O . ASN A 1 82 ? 1.841 3.612 0.542 1.00 97.75 82 ASN A O 1
ATOM 620 N N . GLY A 1 83 ? 2.717 1.719 -0.311 1.00 97.19 83 GLY A N 1
ATOM 621 C CA . GLY A 1 83 ? 3.330 1.250 0.942 1.00 97.19 83 GLY A CA 1
ATOM 622 C C . GLY A 1 83 ? 4.196 2.309 1.632 1.00 97.19 83 GLY A C 1
ATOM 623 O O . GLY A 1 83 ? 4.037 2.581 2.820 1.00 97.19 83 GLY A O 1
ATOM 624 N N . ASN A 1 84 ? 5.038 3.018 0.874 1.00 97.38 84 ASN A N 1
ATOM 625 C CA . ASN A 1 84 ? 5.831 4.130 1.402 1.00 97.38 84 ASN A CA 1
ATOM 626 C C . ASN A 1 84 ? 4.971 5.293 1.914 1.00 97.38 84 ASN A C 1
ATOM 628 O O . ASN A 1 84 ? 5.256 5.851 2.971 1.00 97.38 84 ASN A O 1
ATOM 632 N N . CYS A 1 85 ? 3.978 5.708 1.134 1.00 98.31 85 CYS A N 1
ATOM 633 C CA . CYS A 1 85 ? 3.217 6.919 1.399 1.00 98.31 85 CYS A CA 1
ATOM 634 C C . CYS A 1 85 ? 2.197 6.734 2.517 1.00 98.31 85 CYS A C 1
ATOM 636 O O . CYS A 1 85 ? 2.223 7.481 3.496 1.00 98.31 85 CYS A O 1
ATOM 638 N N . ILE A 1 86 ? 1.328 5.729 2.409 1.00 98.56 86 ILE A N 1
ATOM 639 C CA . ILE A 1 86 ? 0.343 5.467 3.454 1.00 98.56 86 ILE A CA 1
ATOM 640 C C . ILE A 1 86 ? 1.014 4.914 4.717 1.00 98.56 86 ILE A C 1
ATOM 642 O O . ILE A 1 86 ? 0.579 5.231 5.819 1.00 98.56 86 ILE A O 1
ATOM 646 N N . GLY A 1 87 ? 2.137 4.196 4.585 1.00 98.00 87 GLY A N 1
ATOM 647 C CA . GLY A 1 87 ? 2.954 3.790 5.728 1.00 98.00 87 GLY A CA 1
ATOM 648 C C . GLY A 1 87 ? 3.554 4.980 6.482 1.00 98.00 87 GLY A C 1
ATOM 649 O O . GLY A 1 87 ? 3.644 4.947 7.707 1.00 98.00 87 GLY A O 1
ATOM 650 N N . LEU A 1 88 ? 3.896 6.075 5.792 1.00 98.44 88 LEU A N 1
ATOM 651 C CA . LEU A 1 88 ? 4.314 7.312 6.456 1.00 98.44 88 LEU A CA 1
ATOM 652 C C . LEU A 1 88 ? 3.138 7.977 7.182 1.00 98.44 88 LEU A C 1
ATOM 654 O O . LEU A 1 88 ? 3.315 8.459 8.298 1.00 98.44 88 LEU A O 1
ATOM 658 N N . ILE A 1 89 ? 1.935 7.969 6.600 1.00 98.56 89 ILE A N 1
ATOM 659 C CA . ILE A 1 89 ? 0.730 8.431 7.306 1.00 98.56 89 ILE A CA 1
ATOM 660 C C . ILE A 1 89 ? 0.484 7.583 8.557 1.00 98.56 89 ILE A C 1
ATOM 662 O O . ILE A 1 89 ? 0.247 8.144 9.627 1.00 98.56 89 ILE A O 1
ATOM 666 N N . ALA A 1 90 ? 0.600 6.257 8.460 1.00 98.38 90 ALA A N 1
ATOM 667 C CA . ALA A 1 90 ? 0.466 5.356 9.600 1.00 98.38 90 ALA A CA 1
ATOM 668 C C . ALA A 1 90 ? 1.495 5.667 10.695 1.00 98.38 90 ALA A C 1
ATOM 670 O O . ALA A 1 90 ? 1.120 5.799 11.857 1.00 98.38 90 ALA A O 1
ATOM 671 N N . ALA A 1 91 ? 2.755 5.911 10.320 1.00 98.12 91 ALA A N 1
ATOM 672 C CA . ALA A 1 91 ? 3.814 6.309 11.244 1.00 98.12 91 ALA A CA 1
ATOM 673 C C . ALA A 1 91 ? 3.503 7.635 11.960 1.00 98.12 91 ALA A C 1
ATOM 675 O O . ALA A 1 91 ? 3.544 7.712 13.186 1.00 98.12 91 ALA A O 1
ATOM 676 N N . LEU A 1 92 ? 3.148 8.678 11.201 1.00 97.75 92 LEU A N 1
ATOM 677 C CA . LEU A 1 92 ? 2.860 10.017 11.735 1.00 97.75 92 LEU A CA 1
ATOM 678 C C . LEU A 1 92 ? 1.601 10.046 12.601 1.00 97.75 92 LEU A C 1
ATOM 680 O O . LEU A 1 92 ? 1.475 10.871 13.503 1.00 97.75 92 LEU A O 1
ATOM 684 N N . THR A 1 93 ? 0.661 9.148 12.324 1.00 97.75 93 THR A N 1
ATOM 685 C CA . THR A 1 93 ? -0.574 9.019 13.088 1.00 97.75 93 THR A CA 1
ATOM 686 C C . THR A 1 93 ? -0.500 7.917 14.141 1.00 97.75 93 THR A C 1
ATOM 688 O O . THR A 1 93 ? -1.458 7.769 14.887 1.00 97.75 93 THR A O 1
ATOM 691 N N . ASN A 1 94 ? 0.600 7.179 14.277 1.00 96.56 94 ASN A N 1
ATOM 692 C CA . ASN A 1 94 ? 0.701 6.048 15.201 1.00 96.56 94 ASN A CA 1
ATOM 693 C C . ASN A 1 94 ? -0.471 5.047 15.053 1.00 96.56 94 ASN A C 1
ATOM 695 O O . ASN A 1 94 ? -1.103 4.669 16.041 1.00 96.56 94 ASN A O 1
ATOM 699 N N . CYS A 1 95 ? -0.808 4.690 13.811 1.00 97.69 95 CYS A N 1
ATOM 700 C CA . CYS A 1 95 ? -1.788 3.644 13.506 1.00 97.69 95 CYS A CA 1
ATOM 701 C C . CYS A 1 95 ? -1.069 2.343 13.163 1.00 97.69 95 CYS A C 1
ATOM 703 O O . CYS A 1 95 ? -0.022 2.376 12.518 1.00 97.69 95 CYS A O 1
ATOM 705 N N . ASP A 1 96 ? -1.669 1.211 13.526 1.00 97.38 96 ASP A N 1
ATOM 706 C CA . ASP A 1 96 ? -1.193 -0.088 13.058 1.00 97.38 96 ASP A CA 1
ATOM 707 C C . ASP A 1 96 ? -1.244 -0.152 11.522 1.00 97.38 96 ASP A C 1
ATOM 709 O O . ASP A 1 96 ? -2.151 0.388 10.884 1.00 97.38 96 ASP A O 1
ATOM 713 N N . PHE A 1 97 ? -0.241 -0.795 10.935 1.00 98.00 97 PHE A N 1
ATOM 714 C CA . PHE A 1 97 ? 0.086 -0.770 9.520 1.00 98.00 97 PHE A CA 1
ATOM 715 C C . PHE A 1 97 ? 0.383 -2.165 8.961 1.00 98.00 97 PHE A C 1
ATOM 717 O O . PHE A 1 97 ? 1.231 -2.907 9.459 1.00 98.00 97 PHE A O 1
ATOM 724 N N . ILE A 1 98 ? -0.301 -2.508 7.877 1.00 97.62 98 ILE A N 1
ATOM 725 C CA . ILE A 1 98 ? -0.171 -3.781 7.172 1.00 97.62 98 ILE A CA 1
ATOM 726 C C . ILE A 1 98 ? 0.136 -3.490 5.707 1.00 97.62 98 ILE A C 1
ATOM 728 O O . ILE A 1 98 ? -0.489 -2.623 5.096 1.00 97.62 98 ILE A O 1
ATOM 732 N N . GLU A 1 99 ? 1.066 -4.237 5.122 1.00 97.50 99 GLU A N 1
ATOM 733 C CA . GLU A 1 99 ? 1.333 -4.170 3.685 1.00 97.50 99 GLU A CA 1
ATOM 734 C C . GLU A 1 99 ? 0.733 -5.368 2.963 1.00 97.50 99 GLU A C 1
ATOM 736 O O . GLU A 1 99 ? 0.917 -6.516 3.359 1.00 97.50 99 GLU A O 1
ATOM 741 N N . VAL A 1 100 ? 0.016 -5.085 1.879 1.00 97.81 100 VAL A N 1
ATOM 742 C CA . VAL A 1 100 ? -0.547 -6.085 0.976 1.00 97.81 100 VAL A CA 1
ATOM 743 C C . VAL A 1 100 ? 0.062 -5.844 -0.409 1.00 97.81 100 VAL A C 1
ATOM 745 O O . VAL A 1 100 ? -0.519 -5.141 -1.246 1.00 97.81 100 VAL A O 1
ATOM 748 N N . PRO A 1 101 ? 1.301 -6.320 -0.637 1.00 96.44 101 PRO A N 1
ATOM 749 C CA . PRO A 1 101 ? 2.033 -6.034 -1.859 1.00 96.44 101 PRO A CA 1
ATOM 750 C C . PRO A 1 101 ? 1.382 -6.698 -3.076 1.00 96.44 101 PRO A C 1
ATOM 752 O O . PRO A 1 101 ? 1.145 -7.903 -3.083 1.00 96.44 101 PRO A O 1
ATOM 755 N N . THR A 1 102 ? 1.165 -5.908 -4.130 1.00 95.81 102 THR A N 1
ATOM 756 C CA . THR A 1 102 ? 0.632 -6.366 -5.431 1.00 95.81 102 THR A CA 1
ATOM 757 C C . THR A 1 102 ? 1.705 -6.455 -6.518 1.00 95.81 102 THR A C 1
ATOM 759 O O . THR A 1 102 ? 1.404 -6.746 -7.672 1.00 95.81 102 THR A O 1
ATOM 762 N N . THR A 1 103 ? 2.967 -6.171 -6.179 1.00 93.19 103 THR A N 1
ATOM 763 C CA . THR A 1 103 ? 4.101 -6.326 -7.095 1.00 93.19 103 THR A CA 1
ATOM 764 C C . THR A 1 103 ? 5.225 -7.111 -6.421 1.00 93.19 103 THR A C 1
ATOM 766 O O . THR A 1 103 ? 5.473 -6.904 -5.226 1.00 93.19 103 THR A O 1
ATOM 769 N N . PRO A 1 104 ? 5.970 -7.954 -7.162 1.00 89.56 104 PRO A N 1
ATOM 770 C CA . PRO A 1 104 ? 7.098 -8.689 -6.592 1.00 89.56 104 PRO A CA 1
ATOM 771 C C . PRO A 1 104 ? 8.193 -7.754 -6.066 1.00 89.56 104 PRO A C 1
ATOM 773 O O . PRO A 1 104 ? 8.797 -8.027 -5.036 1.00 89.56 104 PRO A O 1
ATOM 776 N N . MET A 1 105 ? 8.388 -6.598 -6.714 1.00 88.56 105 MET A N 1
ATOM 777 C CA . MET A 1 105 ? 9.274 -5.537 -6.224 1.00 88.56 105 MET A CA 1
ATOM 778 C C . MET A 1 105 ? 8.895 -5.049 -4.823 1.00 88.56 105 MET A C 1
ATOM 780 O O . MET A 1 105 ? 9.761 -4.854 -3.974 1.00 88.56 105 MET A O 1
ATOM 784 N N . HIS A 1 106 ? 7.602 -4.828 -4.571 1.00 89.56 106 HIS A N 1
ATOM 785 C CA . HIS A 1 106 ? 7.158 -4.400 -3.251 1.00 89.56 106 HIS A CA 1
ATOM 786 C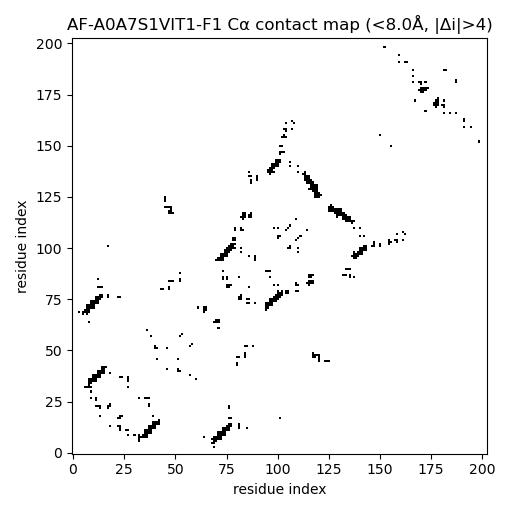 C . HIS A 1 106 ? 7.361 -5.517 -2.224 1.00 89.56 106 HIS A C 1
ATOM 788 O O . HIS A 1 106 ? 7.889 -5.253 -1.149 1.00 89.56 106 HIS A O 1
ATOM 794 N N . TYR A 1 107 ? 7.002 -6.753 -2.581 1.00 88.81 107 TYR A N 1
ATOM 795 C CA . TYR A 1 107 ? 7.118 -7.912 -1.699 1.00 88.81 107 TYR A CA 1
ATOM 796 C C . TYR A 1 107 ? 8.572 -8.236 -1.310 1.00 88.81 107 TYR A C 1
ATOM 798 O O . TYR A 1 107 ? 8.848 -8.463 -0.136 1.00 88.81 107 TYR A O 1
ATOM 806 N N . ASN A 1 108 ? 9.498 -8.217 -2.272 1.00 80.81 108 ASN A N 1
ATOM 807 C CA . ASN A 1 108 ? 10.890 -8.634 -2.074 1.00 80.81 108 ASN A CA 1
ATOM 808 C C . ASN A 1 108 ? 11.788 -7.553 -1.442 1.00 80.81 108 ASN A C 1
ATOM 810 O O . ASN A 1 108 ? 12.730 -7.884 -0.731 1.00 80.81 108 ASN A O 1
ATOM 814 N N . ASP A 1 109 ? 11.520 -6.269 -1.695 1.00 81.31 109 ASP A N 1
ATOM 815 C CA . ASP A 1 109 ? 12.372 -5.164 -1.225 1.00 81.31 109 ASP A CA 1
ATOM 816 C C . ASP A 1 109 ? 11.614 -4.272 -0.236 1.00 81.31 109 ASP A C 1
ATOM 818 O O . ASP A 1 109 ? 11.853 -4.301 0.975 1.00 81.31 109 ASP A O 1
ATOM 822 N N . ALA A 1 110 ? 10.637 -3.511 -0.732 1.00 78.00 110 ALA A N 1
ATOM 823 C CA . ALA A 1 110 ? 10.069 -2.401 0.028 1.00 78.00 110 ALA A CA 1
ATOM 824 C C . ALA A 1 110 ? 9.306 -2.817 1.303 1.00 78.00 110 ALA A C 1
ATOM 826 O O . ALA A 1 110 ? 9.315 -2.045 2.263 1.00 78.00 110 ALA A O 1
ATOM 827 N N . VAL A 1 111 ? 8.735 -4.024 1.358 1.00 83.94 111 VAL A N 1
ATOM 828 C CA . VAL A 1 111 ? 8.092 -4.570 2.566 1.00 83.94 111 VAL A CA 1
ATOM 829 C C . VAL A 1 111 ? 9.073 -4.795 3.716 1.00 83.94 111 VAL A C 1
ATOM 831 O O . VAL A 1 111 ? 8.756 -4.549 4.880 1.00 83.94 111 VAL A O 1
ATOM 834 N N . THR A 1 112 ? 10.289 -5.244 3.403 1.00 81.12 112 THR A N 1
ATOM 835 C CA . THR A 1 112 ? 11.327 -5.518 4.412 1.00 81.12 112 THR A CA 1
ATOM 836 C C . THR A 1 112 ? 12.006 -4.240 4.912 1.00 81.12 112 THR A C 1
ATOM 838 O O . THR A 1 112 ? 12.749 -4.246 5.895 1.00 81.12 112 THR A O 1
ATOM 841 N N . SER A 1 113 ? 11.725 -3.113 4.256 1.00 85.75 113 SER A N 1
ATOM 842 C CA . SER A 1 113 ? 12.281 -1.811 4.575 1.00 85.75 113 SER A CA 1
ATOM 843 C C . SER A 1 113 ? 11.361 -1.026 5.505 1.00 85.75 113 SER A C 1
ATOM 845 O O . SER A 1 113 ? 10.220 -0.700 5.179 1.00 85.75 113 SER A O 1
ATOM 847 N N . ALA A 1 114 ? 11.903 -0.590 6.643 1.00 91.38 114 ALA A N 1
ATOM 848 C CA . ALA A 1 114 ? 11.216 0.358 7.518 1.00 91.38 114 ALA A CA 1
ATOM 849 C C . ALA A 1 114 ? 11.084 1.762 6.893 1.00 91.38 114 ALA A C 1
ATOM 851 O O . ALA A 1 114 ? 10.426 2.621 7.468 1.00 91.38 114 ALA A O 1
ATOM 852 N N . LYS A 1 115 ? 11.730 2.051 5.754 1.00 95.56 115 LYS A N 1
ATOM 853 C CA . LYS A 1 115 ? 11.701 3.388 5.144 1.00 95.56 115 LYS A CA 1
ATOM 854 C C . LYS A 1 115 ? 10.319 3.667 4.563 1.00 95.56 115 LYS A C 1
ATOM 856 O O . LYS A 1 115 ? 9.917 3.020 3.601 1.00 95.56 115 LYS A O 1
ATOM 861 N N . LYS A 1 116 ? 9.638 4.678 5.099 1.00 96.75 116 LYS A N 1
ATOM 862 C CA . LYS A 1 116 ? 8.368 5.198 4.581 1.00 96.75 116 LYS A CA 1
ATOM 863 C C . LYS A 1 116 ? 8.546 6.678 4.264 1.00 96.75 116 LYS A C 1
ATOM 865 O O . LYS A 1 116 ? 9.066 7.419 5.098 1.00 96.75 116 LYS A O 1
ATOM 870 N N . ALA A 1 117 ? 8.204 7.110 3.051 1.00 97.81 117 ALA A N 1
ATOM 871 C CA . ALA A 1 117 ? 8.575 8.447 2.590 1.00 97.81 117 ALA A CA 1
ATOM 872 C C . ALA A 1 117 ? 7.685 9.018 1.479 1.00 97.81 117 ALA A C 1
ATOM 874 O O . ALA A 1 117 ? 7.212 8.298 0.598 1.00 97.81 117 ALA A O 1
ATOM 875 N N . PHE A 1 118 ? 7.581 10.346 1.463 1.00 98.25 118 PHE A N 1
ATOM 876 C CA . PHE A 1 118 ? 7.184 11.157 0.318 1.00 98.25 118 PHE A CA 1
ATOM 877 C C . PHE A 1 118 ? 8.410 11.684 -0.439 1.00 98.25 118 PHE A C 1
ATOM 879 O O . PHE A 1 118 ? 9.489 11.901 0.119 1.00 98.25 118 PHE A O 1
ATOM 886 N N . SER A 1 119 ? 8.219 11.931 -1.728 1.00 97.94 119 SER A N 1
ATOM 887 C CA . SER A 1 119 ? 9.142 12.665 -2.590 1.00 97.94 119 SER A CA 1
ATOM 888 C C . SER A 1 119 ? 8.707 14.127 -2.710 1.00 97.94 119 SER A C 1
ATOM 890 O O . SER A 1 119 ? 7.529 14.456 -2.566 1.00 97.94 119 SER A O 1
ATOM 892 N N . LEU A 1 120 ? 9.655 15.013 -3.014 1.00 97.56 120 LEU A N 1
ATOM 893 C CA . LEU A 1 120 ? 9.347 16.387 -3.402 1.00 97.56 120 LEU A CA 1
ATOM 894 C C . LEU A 1 120 ? 8.993 16.409 -4.888 1.00 97.56 120 LEU A C 1
ATOM 896 O O . LEU A 1 120 ? 9.857 16.170 -5.736 1.00 97.56 120 LEU A O 1
ATOM 900 N N . VAL A 1 121 ? 7.732 16.712 -5.186 1.00 96.94 121 VAL A N 1
ATOM 901 C CA . VAL A 1 121 ? 7.205 16.815 -6.549 1.00 96.94 121 VAL A CA 1
ATOM 902 C C . VAL A 1 121 ? 6.642 18.214 -6.757 1.00 96.94 121 VAL A C 1
ATOM 904 O O . VAL A 1 121 ? 5.817 18.674 -5.972 1.00 96.94 121 VAL A O 1
ATOM 907 N N . VAL A 1 122 ? 7.092 18.891 -7.811 1.00 95.12 122 VAL A N 1
ATOM 908 C CA . VAL A 1 122 ? 6.635 20.236 -8.188 1.00 95.12 122 VAL A CA 1
ATOM 909 C C . VAL A 1 122 ? 6.400 20.242 -9.691 1.00 95.12 122 VAL A C 1
ATOM 911 O O . VAL A 1 122 ? 7.287 19.835 -10.439 1.00 95.12 122 VAL A O 1
ATOM 914 N N . ASN A 1 123 ? 5.220 20.693 -10.129 1.00 93.94 123 ASN A N 1
ATOM 915 C CA . ASN A 1 123 ? 4.822 20.713 -11.545 1.00 93.94 123 ASN A CA 1
ATOM 916 C C . ASN A 1 123 ? 5.080 19.361 -12.241 1.00 93.94 123 ASN A C 1
ATOM 918 O O . ASN A 1 123 ? 5.775 19.299 -13.252 1.00 93.94 123 ASN A O 1
ATOM 922 N N . ASP A 1 124 ? 4.612 18.275 -11.617 1.00 92.56 124 ASP A N 1
ATOM 923 C CA . ASP A 1 124 ? 4.758 16.880 -12.072 1.00 92.56 124 ASP A CA 1
ATOM 924 C C . ASP A 1 124 ? 6.198 16.382 -12.278 1.00 92.56 124 ASP A C 1
ATOM 926 O O . ASP A 1 124 ? 6.428 15.299 -12.815 1.00 92.56 124 ASP A O 1
ATOM 930 N N . LYS A 1 125 ? 7.191 17.121 -11.772 1.00 96.62 125 LYS A N 1
ATOM 931 C CA . LYS A 1 125 ? 8.596 16.722 -11.779 1.00 96.62 125 LYS A CA 1
ATOM 932 C C . LYS A 1 125 ? 9.054 16.326 -10.382 1.00 96.62 125 LYS A C 1
ATOM 934 O O . LYS A 1 125 ? 8.908 17.084 -9.423 1.00 96.62 125 LYS A O 1
ATOM 939 N N . ILE A 1 126 ? 9.678 15.154 -10.282 1.00 97.31 126 ILE A N 1
ATOM 940 C CA . ILE A 1 126 ? 10.329 14.687 -9.055 1.00 97.31 126 ILE A CA 1
ATOM 941 C C . ILE A 1 126 ? 11.642 15.460 -8.890 1.00 97.31 126 ILE A C 1
ATOM 943 O O . ILE A 1 126 ? 12.575 15.279 -9.670 1.00 97.31 126 ILE A O 1
ATOM 947 N N . LEU A 1 127 ? 11.706 16.337 -7.889 1.00 97.69 127 LEU A N 1
ATOM 948 C CA . LEU A 1 127 ? 12.900 17.126 -7.576 1.00 97.69 127 LEU A CA 1
ATOM 949 C C . LEU A 1 127 ? 13.824 16.405 -6.594 1.00 97.69 127 LEU A C 1
ATOM 951 O O . LEU A 1 127 ? 15.040 16.545 -6.675 1.00 97.69 127 LEU A O 1
ATOM 955 N N . SER A 1 128 ? 13.252 15.637 -5.665 1.00 97.38 128 SER A N 1
ATOM 956 C CA . SER A 1 128 ? 14.011 1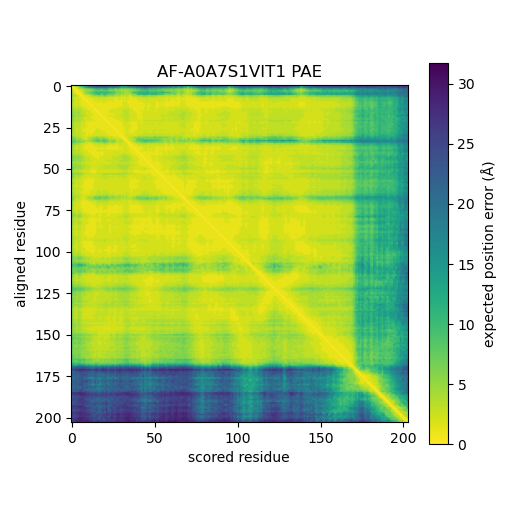4.816 -4.724 1.00 97.38 128 SER A CA 1
ATOM 957 C C . SER A 1 128 ? 13.203 13.595 -4.306 1.00 97.38 128 SER A C 1
ATOM 959 O O . SER A 1 128 ? 12.032 13.716 -3.937 1.00 97.38 128 SER A O 1
ATOM 961 N N . LYS A 1 129 ? 13.822 12.414 -4.369 1.00 96.12 129 LYS A N 1
ATOM 962 C CA . LYS A 1 129 ? 13.185 11.153 -3.979 1.00 96.12 129 LYS A CA 1
ATOM 963 C C . LYS A 1 129 ? 13.273 10.956 -2.470 1.00 96.12 129 LYS A C 1
ATOM 965 O O . LYS A 1 129 ? 14.343 11.120 -1.897 1.00 96.12 129 LYS A O 1
ATOM 970 N N . ASN A 1 130 ? 12.172 10.514 -1.860 1.00 95.75 130 ASN A N 1
ATOM 971 C CA . ASN A 1 130 ? 12.128 10.050 -0.464 1.00 95.75 130 ASN A CA 1
ATOM 972 C C . ASN A 1 130 ? 12.671 11.066 0.561 1.00 95.75 130 ASN A C 1
ATOM 974 O O . ASN A 1 130 ? 13.286 10.676 1.551 1.00 95.75 130 ASN A O 1
ATOM 978 N N . ILE A 1 131 ? 12.489 12.363 0.305 1.00 97.31 131 ILE A N 1
ATOM 979 C CA . ILE A 1 131 ? 13.116 13.436 1.087 1.00 97.31 131 ILE A CA 1
ATOM 980 C C . ILE A 1 131 ? 12.438 13.679 2.439 1.00 97.31 131 ILE A C 1
ATOM 982 O O . ILE A 1 131 ? 13.073 14.178 3.362 1.00 97.31 131 ILE A O 1
ATOM 986 N N . LEU A 1 132 ? 11.156 13.328 2.564 1.00 96.62 132 LEU A N 1
ATOM 987 C CA . LEU A 1 132 ? 10.387 13.457 3.797 1.00 96.62 132 LEU A CA 1
ATOM 988 C C . LEU A 1 132 ? 9.900 12.074 4.204 1.00 96.62 132 LEU A C 1
ATOM 990 O O . LEU A 1 132 ? 9.103 11.480 3.483 1.00 96.62 132 LEU A O 1
ATOM 994 N N . GLY A 1 133 ? 10.358 11.558 5.340 1.00 96.81 133 GLY A N 1
ATOM 995 C CA . GLY A 1 133 ? 10.033 10.195 5.736 1.00 96.81 133 GLY A CA 1
ATOM 996 C C . GLY A 1 133 ? 10.280 9.877 7.200 1.00 96.81 133 GLY A C 1
ATOM 997 O O . GLY A 1 133 ? 10.734 10.717 7.973 1.00 96.81 133 GLY A O 1
ATOM 998 N N . ALA A 1 134 ? 9.970 8.635 7.552 1.00 96.81 134 ALA A N 1
ATOM 999 C CA . ALA A 1 134 ? 10.167 8.042 8.865 1.00 96.81 134 ALA A CA 1
ATOM 1000 C C . ALA A 1 134 ? 10.569 6.567 8.718 1.00 96.81 134 ALA A C 1
ATOM 1002 O O . ALA A 1 134 ? 10.381 5.957 7.661 1.00 96.81 134 ALA A O 1
ATOM 1003 N N . PHE A 1 135 ? 11.109 5.998 9.795 1.00 96.50 135 PHE A N 1
ATOM 1004 C CA . PHE A 1 135 ? 11.306 4.557 9.912 1.00 96.50 135 PHE A CA 1
ATOM 1005 C C . PHE A 1 135 ? 10.118 3.952 10.662 1.00 96.50 135 PHE A C 1
ATOM 1007 O O . PHE A 1 135 ? 9.930 4.236 11.842 1.00 96.50 135 PHE A O 1
ATOM 1014 N N . TYR A 1 136 ? 9.311 3.146 9.976 1.00 96.12 136 TYR A N 1
ATOM 1015 C CA . TYR A 1 136 ? 8.131 2.499 10.534 1.00 96.12 136 TYR A CA 1
ATOM 1016 C C . TYR A 1 136 ? 7.922 1.125 9.894 1.00 96.12 136 TYR A C 1
ATOM 1018 O O . TYR A 1 136 ? 7.835 1.005 8.670 1.00 96.12 136 TYR A O 1
ATOM 1026 N N . LEU A 1 137 ? 7.890 0.088 10.730 1.00 92.88 137 LEU A N 1
ATOM 1027 C CA . LEU A 1 137 ? 7.732 -1.296 10.292 1.00 92.88 137 LEU A CA 1
ATOM 1028 C C . LEU A 1 137 ? 6.246 -1.664 10.218 1.00 92.88 137 LEU A C 1
ATOM 1030 O O . LEU A 1 137 ? 5.505 -1.327 11.146 1.00 92.88 137 LEU A O 1
ATOM 1034 N N . PRO A 1 138 ? 5.809 -2.379 9.169 1.00 94.88 138 PRO A N 1
ATOM 1035 C CA . PRO A 1 138 ? 4.495 -3.002 9.181 1.00 94.88 138 PRO A CA 1
ATOM 1036 C C . PRO A 1 138 ? 4.449 -4.118 10.232 1.00 94.88 138 PRO A C 1
ATOM 1038 O O . PRO A 1 138 ? 5.444 -4.802 10.476 1.00 94.88 138 PRO A O 1
ATOM 1041 N N . GLN A 1 139 ? 3.286 -4.334 10.845 1.00 94.25 139 GLN A N 1
ATOM 1042 C CA . GLN A 1 139 ? 3.072 -5.471 11.749 1.00 94.25 139 GLN A CA 1
ATOM 1043 C C . GLN A 1 139 ? 2.845 -6.778 10.983 1.00 94.25 139 GLN A C 1
ATOM 1045 O O . GLN A 1 139 ? 3.042 -7.856 11.540 1.00 94.25 139 GLN A O 1
ATOM 1050 N N . LEU A 1 140 ? 2.425 -6.687 9.720 1.00 94.00 140 LEU A N 1
ATOM 1051 C CA . LEU A 1 140 ? 2.216 -7.824 8.834 1.00 94.00 140 LEU A CA 1
ATOM 1052 C C . LEU A 1 140 ? 2.456 -7.405 7.384 1.00 94.00 140 LEU A C 1
ATOM 1054 O O . LEU A 1 140 ? 2.046 -6.321 6.968 1.00 94.00 140 LEU A O 1
ATOM 1058 N N . ALA A 1 141 ? 3.057 -8.306 6.615 1.00 93.88 141 ALA A N 1
ATOM 1059 C CA . ALA A 1 141 ? 3.029 -8.260 5.166 1.00 93.88 141 ALA A CA 1
ATOM 1060 C C . ALA A 1 141 ? 2.311 -9.500 4.636 1.00 93.88 141 ALA A C 1
ATOM 1062 O O . ALA A 1 141 ? 2.698 -10.623 4.959 1.00 93.88 141 ALA A O 1
ATOM 1063 N N . PHE A 1 142 ? 1.256 -9.299 3.852 1.00 94.06 142 PHE A N 1
ATOM 1064 C CA . PHE A 1 142 ? 0.394 -10.368 3.364 1.00 94.06 142 PHE A CA 1
ATOM 1065 C C . PHE A 1 142 ? 0.336 -10.349 1.838 1.00 94.06 142 PHE A C 1
ATOM 1067 O O . PHE A 1 142 ? -0.220 -9.431 1.246 1.00 94.06 142 PHE A O 1
ATOM 1074 N N . CYS A 1 143 ? 0.936 -11.350 1.195 1.00 92.94 143 CYS A N 1
ATOM 1075 C CA . CYS A 1 143 ? 0.964 -11.449 -0.260 1.00 92.94 143 CYS A CA 1
ATOM 1076 C C . CYS A 1 143 ? -0.148 -12.376 -0.755 1.00 92.94 143 CYS A C 1
ATOM 1078 O O . CYS A 1 143 ? -0.243 -13.520 -0.313 1.00 92.94 143 CYS A O 1
ATOM 1080 N N . ILE A 1 144 ? -0.967 -11.872 -1.679 1.00 94.75 144 ILE A N 1
ATOM 1081 C CA . ILE A 1 144 ? -1.949 -12.658 -2.427 1.00 94.75 144 ILE A CA 1
ATOM 1082 C C . ILE A 1 144 ? -1.307 -12.983 -3.773 1.00 94.75 144 ILE A C 1
ATOM 1084 O O . ILE A 1 144 ? -1.126 -12.096 -4.610 1.00 94.75 144 ILE A O 1
ATOM 1088 N N . ASN A 1 145 ? -0.916 -14.242 -3.960 1.00 91.19 145 ASN A N 1
ATOM 1089 C CA . ASN A 1 145 ? -0.118 -14.663 -5.112 1.00 91.19 145 ASN A CA 1
ATOM 1090 C C . ASN A 1 145 ? -0.860 -14.456 -6.437 1.00 91.19 145 ASN A C 1
ATOM 1092 O O . ASN A 1 145 ? -0.250 -14.079 -7.433 1.00 91.19 145 ASN A O 1
ATOM 1096 N N . GLU A 1 146 ? -2.178 -14.644 -6.446 1.00 94.31 146 GLU A N 1
ATOM 1097 C CA . GLU A 1 146 ? -3.036 -14.480 -7.619 1.00 94.31 146 GLU A CA 1
ATOM 1098 C C . GLU A 1 146 ? -2.975 -13.054 -8.178 1.00 94.31 146 GLU A C 1
ATOM 1100 O O . GLU A 1 146 ? -3.027 -12.858 -9.389 1.00 94.31 146 GLU A O 1
ATOM 1105 N N . TRP A 1 147 ? -2.786 -12.047 -7.321 1.00 94.31 147 TRP A N 1
ATOM 1106 C CA . TRP A 1 147 ? -2.669 -10.653 -7.753 1.00 94.31 147 TRP A CA 1
ATOM 1107 C C . TRP A 1 147 ? -1.357 -10.363 -8.486 1.00 94.31 147 TRP A C 1
ATOM 1109 O O . TRP A 1 147 ? -1.266 -9.387 -9.230 1.00 94.31 147 TRP A O 1
ATOM 1119 N N . LEU A 1 148 ? -0.343 -11.219 -8.322 1.00 91.94 148 LEU A N 1
ATOM 1120 C CA . LEU A 1 148 ? 0.912 -11.114 -9.064 1.00 91.94 148 LEU A CA 1
ATOM 1121 C C . LEU A 1 148 ? 0.758 -11.557 -10.526 1.00 91.94 148 LEU A C 1
ATOM 1123 O O . LEU A 1 148 ? 1.614 -11.224 -11.339 1.00 91.94 148 LEU A O 1
ATOM 1127 N N . LEU A 1 149 ? -0.332 -12.245 -10.886 1.00 91.31 149 LEU A N 1
ATOM 1128 C CA . LEU A 1 149 ? -0.599 -12.671 -12.266 1.00 91.31 149 LEU A CA 1
ATOM 1129 C C . LEU A 1 149 ? -0.998 -11.507 -13.186 1.00 91.31 149 LEU A C 1
ATOM 1131 O O . LEU A 1 149 ? -0.973 -11.654 -14.403 1.00 91.31 149 LEU A O 1
ATOM 1135 N N . THR A 1 150 ? -1.348 -10.342 -12.632 1.00 93.38 150 THR A N 1
ATOM 1136 C CA . THR A 1 150 ? -1.768 -9.160 -13.404 1.00 93.38 150 THR A CA 1
ATOM 1137 C C . THR A 1 150 ? -0.669 -8.100 -13.535 1.00 93.38 150 THR A C 1
ATOM 1139 O O . THR A 1 150 ? -0.957 -6.949 -13.873 1.00 93.38 150 THR A O 1
ATOM 1142 N N . ILE A 1 151 ? 0.582 -8.419 -13.183 1.00 91.00 151 ILE A N 1
ATOM 1143 C CA . ILE A 1 151 ? 1.683 -7.449 -13.245 1.00 91.00 151 ILE A CA 1
ATOM 1144 C C . ILE A 1 151 ? 2.107 -7.183 -14.690 1.00 91.00 151 ILE A C 1
ATOM 1146 O O . ILE A 1 151 ? 2.034 -8.047 -15.555 1.00 91.00 151 ILE A O 1
ATOM 1150 N N . SER A 1 152 ? 2.618 -5.980 -14.949 1.00 89.50 152 SER A N 1
ATOM 1151 C CA . SER A 1 152 ? 3.249 -5.682 -16.235 1.00 89.50 152 SER A CA 1
ATOM 1152 C C . SER A 1 152 ? 4.628 -6.338 -16.354 1.00 89.50 152 SER A C 1
ATOM 1154 O O . SER A 1 152 ? 5.348 -6.473 -15.359 1.00 89.50 152 SER A O 1
ATOM 1156 N N . SER A 1 153 ? 5.056 -6.627 -17.586 1.00 89.44 153 SER A N 1
ATOM 1157 C CA . SER A 1 153 ? 6.412 -7.118 -17.885 1.00 89.44 153 SER A CA 1
ATOM 1158 C C . SER A 1 153 ? 7.508 -6.206 -17.316 1.00 89.44 153 SER A C 1
ATOM 1160 O O . SER A 1 153 ? 8.506 -6.677 -16.780 1.00 89.44 153 SER A O 1
ATOM 1162 N N . ALA A 1 154 ? 7.297 -4.886 -17.315 1.00 88.75 154 ALA A N 1
ATOM 1163 C CA . ALA A 1 154 ? 8.220 -3.935 -16.694 1.00 88.75 154 ALA A CA 1
ATOM 1164 C C . ALA A 1 154 ? 8.390 -4.150 -15.174 1.00 88.75 154 ALA A C 1
ATOM 1166 O O . ALA A 1 154 ? 9.506 -4.049 -14.665 1.00 88.75 154 ALA A O 1
ATOM 1167 N N . ASN A 1 155 ? 7.311 -4.466 -14.441 1.00 87.75 155 ASN A N 1
ATOM 1168 C CA . ASN A 1 155 ? 7.408 -4.808 -13.015 1.00 87.75 155 ASN A CA 1
ATOM 1169 C C . ASN A 1 155 ? 8.127 -6.144 -12.807 1.00 87.75 155 ASN A C 1
ATOM 1171 O O . ASN A 1 155 ? 8.903 -6.276 -11.860 1.00 87.75 155 ASN A O 1
ATOM 1175 N N . ALA A 1 156 ? 7.880 -7.108 -13.693 1.00 86.44 156 ALA A N 1
ATOM 1176 C CA . ALA A 1 156 ? 8.530 -8.409 -13.677 1.00 86.44 156 ALA A CA 1
ATOM 1177 C C . ALA A 1 156 ? 10.057 -8.267 -13.865 1.00 86.44 156 ALA A C 1
ATOM 1179 O O . ALA A 1 156 ? 10.831 -8.722 -13.024 1.00 86.44 156 ALA A O 1
ATOM 1180 N N . HIS A 1 157 ? 10.499 -7.514 -14.878 1.00 88.00 157 HIS A N 1
ATOM 1181 C CA . HIS A 1 157 ? 11.919 -7.214 -15.103 1.00 88.00 157 HIS A CA 1
ATOM 1182 C C . HIS A 1 157 ? 12.569 -6.466 -13.935 1.00 88.00 157 HIS A C 1
ATOM 1184 O O . HIS A 1 157 ? 13.699 -6.777 -13.554 1.00 88.00 157 HIS A O 1
ATOM 1190 N N . ALA A 1 158 ? 11.868 -5.495 -13.339 1.00 87.69 158 ALA A N 1
ATOM 1191 C CA . ALA A 1 158 ? 12.379 -4.786 -12.170 1.00 87.69 158 ALA A CA 1
ATOM 1192 C C . ALA A 1 158 ? 12.658 -5.754 -11.006 1.00 87.69 158 ALA A C 1
ATOM 1194 O O . ALA A 1 158 ? 13.722 -5.678 -10.391 1.00 87.69 158 ALA A O 1
ATOM 1195 N N . ALA A 1 159 ? 11.749 -6.703 -10.759 1.00 86.56 159 ALA A N 1
ATOM 1196 C CA . ALA A 1 159 ? 11.904 -7.709 -9.712 1.00 86.56 159 ALA A CA 1
ATOM 1197 C C . ALA A 1 159 ? 13.114 -8.625 -9.944 1.00 86.56 159 ALA A C 1
ATOM 1199 O O . ALA A 1 159 ? 13.876 -8.872 -9.009 1.00 86.56 159 ALA A O 1
ATOM 1200 N N . VAL A 1 160 ? 13.339 -9.066 -11.187 1.00 85.19 160 VAL A N 1
ATOM 1201 C CA . VAL A 1 160 ? 14.537 -9.842 -11.557 1.00 85.19 160 VAL A CA 1
ATOM 1202 C C . VAL A 1 160 ? 15.812 -9.036 -11.315 1.00 85.19 160 VAL A C 1
ATOM 1204 O O . VAL A 1 160 ? 16.784 -9.563 -10.769 1.00 85.19 160 VAL A O 1
ATOM 1207 N N . GLY A 1 161 ? 15.815 -7.749 -11.673 1.00 85.62 161 GLY A N 1
ATOM 1208 C CA . GLY A 1 161 ? 16.953 -6.860 -11.434 1.00 85.62 161 GLY A CA 1
ATOM 1209 C C . GLY A 1 161 ? 17.295 -6.734 -9.947 1.00 85.62 161 GLY A C 1
ATOM 1210 O O . GLY A 1 161 ? 18.458 -6.858 -9.558 1.00 85.62 161 GLY A O 1
ATOM 1211 N N . GLU A 1 162 ? 16.282 -6.554 -9.104 1.00 84.25 162 GLU A N 1
ATOM 1212 C CA . GLU A 1 162 ? 16.449 -6.453 -7.654 1.00 84.25 162 GLU A CA 1
ATOM 1213 C C . GLU A 1 162 ? 16.911 -7.775 -7.024 1.00 84.25 162 GLU A C 1
ATOM 1215 O O . GLU A 1 162 ? 17.834 -7.782 -6.209 1.00 84.25 162 GLU A O 1
ATOM 1220 N N . ALA A 1 163 ? 16.345 -8.907 -7.445 1.00 80.62 163 ALA A N 1
ATOM 1221 C CA . ALA A 1 163 ? 16.812 -10.219 -7.009 1.00 80.62 163 ALA A CA 1
ATOM 1222 C C . ALA A 1 163 ? 18.277 -10.449 -7.407 1.00 80.62 163 ALA A C 1
ATOM 1224 O O . ALA A 1 163 ? 19.090 -10.850 -6.576 1.00 80.62 163 ALA A O 1
ATOM 1225 N N . THR A 1 164 ? 18.649 -10.096 -8.641 1.00 78.88 164 THR A N 1
ATOM 1226 C CA . THR A 1 164 ? 20.034 -10.176 -9.131 1.00 78.88 164 THR A CA 1
ATOM 1227 C C . THR A 1 164 ? 20.981 -9.344 -8.278 1.00 78.88 164 THR A C 1
ATOM 1229 O O . THR A 1 164 ? 22.057 -9.818 -7.908 1.00 78.88 164 THR A O 1
ATOM 1232 N N . LYS A 1 165 ? 20.586 -8.121 -7.911 1.00 82.19 165 LYS A N 1
ATOM 1233 C CA . LYS A 1 165 ? 21.355 -7.288 -6.982 1.00 82.19 165 LYS A CA 1
ATOM 1234 C C . LYS A 1 165 ? 21.548 -8.001 -5.642 1.00 82.19 165 LYS A C 1
ATOM 1236 O O . LYS A 1 165 ? 22.685 -8.125 -5.193 1.00 82.19 165 LYS A O 1
ATOM 1241 N N . THR A 1 166 ? 20.472 -8.487 -5.021 1.00 74.12 166 THR A N 1
ATOM 1242 C CA . THR A 1 166 ? 20.529 -9.160 -3.713 1.00 74.12 166 THR A CA 1
ATOM 1243 C C . THR A 1 166 ? 21.448 -10.380 -3.743 1.00 74.12 166 THR A C 1
ATOM 1245 O O . THR A 1 166 ? 22.299 -10.524 -2.868 1.00 74.12 166 THR A O 1
ATOM 1248 N N . MET A 1 167 ? 21.369 -11.201 -4.791 1.00 71.94 167 MET A N 1
ATOM 1249 C CA . MET A 1 167 ? 22.247 -12.364 -4.966 1.00 71.94 167 MET A CA 1
ATOM 1250 C C . MET A 1 167 ? 23.726 -11.973 -5.060 1.00 71.94 167 MET A C 1
ATOM 1252 O O . MET A 1 167 ? 24.571 -12.587 -4.412 1.00 71.94 167 MET A O 1
ATOM 1256 N N . ASN A 1 168 ? 24.047 -10.914 -5.808 1.00 68.81 168 ASN A N 1
ATOM 1257 C CA . ASN A 1 168 ? 25.423 -10.426 -5.938 1.00 68.81 168 ASN A CA 1
ATOM 1258 C C . ASN A 1 168 ? 25.943 -9.716 -4.677 1.00 68.81 168 ASN A C 1
ATOM 1260 O O . ASN A 1 168 ? 27.150 -9.646 -4.468 1.00 68.81 168 ASN A O 1
ATOM 1264 N N . MET A 1 169 ? 25.067 -9.174 -3.828 1.00 66.19 169 MET A N 1
ATOM 1265 C CA . MET A 1 169 ? 25.479 -8.577 -2.552 1.00 66.19 169 MET A CA 1
ATOM 1266 C C . MET A 1 169 ? 25.848 -9.631 -1.502 1.00 66.19 169 MET A C 1
ATOM 1268 O O . MET A 1 169 ? 26.701 -9.370 -0.657 1.00 66.19 169 MET A O 1
ATOM 1272 N N . LEU A 1 170 ? 25.213 -10.805 -1.547 1.00 63.00 170 LEU A N 1
ATOM 1273 C CA . LEU A 1 170 ? 25.447 -11.894 -0.593 1.00 63.00 170 LEU A CA 1
ATOM 1274 C C . LEU A 1 170 ? 26.724 -12.695 -0.888 1.00 63.00 170 LEU A C 1
ATOM 1276 O O . LEU A 1 170 ? 27.228 -13.375 0.000 1.00 63.00 170 LEU A O 1
ATOM 1280 N N . GLY A 1 171 ? 27.288 -12.574 -2.090 1.00 54.50 171 GLY A N 1
ATOM 1281 C CA . GLY A 1 171 ? 28.570 -13.172 -2.442 1.00 54.50 171 GLY A CA 1
ATOM 1282 C C . GLY A 1 171 ? 29.425 -12.189 -3.225 1.00 54.50 171 GLY A C 1
ATOM 1283 O O . GLY A 1 171 ? 29.094 -11.838 -4.353 1.00 54.50 171 GLY A O 1
ATOM 1284 N N . ALA A 1 172 ? 30.575 -11.784 -2.682 1.00 57.78 172 ALA A N 1
ATOM 1285 C CA . ALA A 1 172 ? 31.620 -11.186 -3.506 1.00 57.78 172 ALA A CA 1
ATOM 1286 C C . ALA A 1 172 ? 32.132 -12.272 -4.464 1.00 57.78 172 ALA A C 1
ATOM 1288 O O . ALA A 1 172 ? 33.045 -13.023 -4.119 1.00 57.78 172 ALA A O 1
ATOM 1289 N N . ALA A 1 173 ? 31.506 -12.398 -5.637 1.00 57.34 173 ALA A N 1
ATOM 1290 C CA . ALA A 1 173 ? 31.729 -13.496 -6.584 1.00 57.34 173 ALA A CA 1
ATOM 1291 C C . ALA A 1 173 ? 33.185 -13.598 -7.082 1.00 57.34 173 ALA A C 1
ATOM 1293 O O . ALA A 1 173 ? 33.591 -14.613 -7.637 1.00 57.34 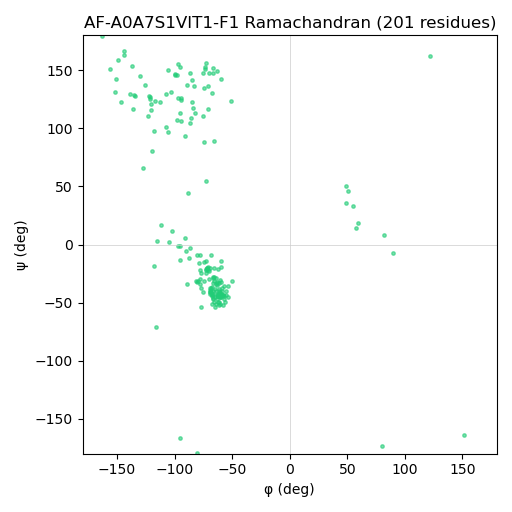173 ALA A O 1
ATOM 1294 N N . ASN A 1 174 ? 33.990 -12.555 -6.863 1.00 61.50 174 ASN A N 1
ATOM 1295 C CA . ASN A 1 174 ? 35.424 -12.522 -7.146 1.00 61.50 174 ASN A CA 1
ATOM 1296 C C . ASN A 1 174 ? 36.309 -13.053 -5.999 1.00 61.50 174 ASN A C 1
ATOM 1298 O O . ASN A 1 174 ? 37.529 -13.102 -6.144 1.00 61.50 174 ASN A O 1
ATOM 1302 N N . THR A 1 175 ? 35.730 -13.428 -4.860 1.00 67.56 175 THR A N 1
ATOM 1303 C CA . THR A 1 175 ? 36.436 -14.043 -3.730 1.00 67.56 175 THR A CA 1
ATOM 1304 C C . THR A 1 175 ? 36.118 -15.531 -3.663 1.00 67.56 175 THR A C 1
ATOM 1306 O O . THR A 1 175 ? 35.022 -15.950 -4.019 1.00 67.56 175 THR A O 1
ATOM 1309 N N . ILE A 1 176 ? 37.053 -16.341 -3.160 1.00 72.19 176 ILE A N 1
ATOM 1310 C CA . ILE A 1 176 ? 36.840 -17.790 -2.987 1.00 72.19 176 ILE A CA 1
ATOM 1311 C C . ILE A 1 176 ? 35.632 -18.061 -2.074 1.00 72.19 176 ILE A C 1
ATOM 1313 O O . ILE A 1 176 ? 3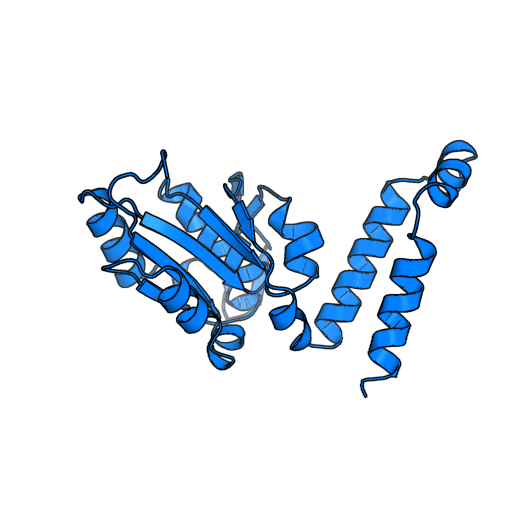4.828 -18.942 -2.368 1.00 72.19 176 ILE A O 1
ATOM 1317 N N . VAL A 1 177 ? 35.481 -17.272 -1.004 1.00 69.94 177 VAL A N 1
ATOM 1318 C CA . VAL A 1 177 ? 34.356 -17.377 -0.060 1.00 69.94 177 VAL A CA 1
ATOM 1319 C C . VAL A 1 177 ? 33.043 -17.032 -0.760 1.00 69.94 177 VAL A C 1
ATOM 1321 O O . VAL A 1 177 ? 32.145 -17.862 -0.801 1.00 69.94 177 VAL A O 1
ATOM 1324 N N . GLY A 1 178 ? 32.964 -15.869 -1.412 1.00 65.81 178 GLY A N 1
ATOM 1325 C CA . GLY A 1 178 ? 31.751 -15.453 -2.112 1.00 65.81 178 GLY A CA 1
ATOM 1326 C C . GLY A 1 178 ? 31.379 -16.357 -3.288 1.00 65.81 178 GLY A C 1
ATOM 1327 O O . GLY A 1 178 ? 30.198 -16.582 -3.501 1.00 65.81 178 GLY A O 1
ATOM 1328 N N . ALA A 1 179 ? 32.345 -16.926 -4.017 1.00 65.06 179 ALA A N 1
ATOM 1329 C CA . ALA A 1 179 ? 32.075 -17.888 -5.089 1.00 65.06 179 ALA A CA 1
ATOM 1330 C C . ALA A 1 179 ? 31.518 -19.220 -4.556 1.00 65.06 179 ALA A C 1
ATOM 1332 O O . ALA A 1 179 ? 30.588 -19.777 -5.144 1.00 65.06 179 ALA A O 1
ATOM 1333 N N . THR A 1 180 ? 32.061 -19.702 -3.433 1.00 66.38 180 THR A N 1
ATOM 1334 C CA . THR A 1 180 ? 31.592 -20.919 -2.751 1.00 66.38 180 THR A CA 1
ATOM 1335 C C . THR A 1 180 ? 30.185 -20.714 -2.193 1.00 66.38 180 THR A C 1
ATOM 1337 O O . THR A 1 180 ? 29.306 -21.542 -2.419 1.00 66.38 180 THR A O 1
ATOM 1340 N N . ASP A 1 181 ? 29.944 -19.580 -1.535 1.00 64.94 181 ASP A N 1
ATOM 1341 C CA . ASP A 1 181 ? 28.640 -19.252 -0.959 1.00 64.94 181 ASP A CA 1
ATOM 1342 C C . ASP A 1 181 ? 27.592 -18.975 -2.039 1.00 64.94 181 ASP A C 1
ATOM 1344 O O . ASP A 1 181 ? 26.462 -19.431 -1.910 1.00 64.94 181 ASP A O 1
ATOM 1348 N N . PHE A 1 182 ? 27.960 -18.329 -3.151 1.00 63.47 182 PHE A N 1
ATOM 1349 C CA . PHE A 1 182 ? 27.055 -18.090 -4.280 1.00 63.47 182 PHE A CA 1
ATOM 1350 C C . PHE A 1 182 ? 26.500 -19.393 -4.873 1.00 63.47 182 PHE A C 1
ATOM 1352 O O . PHE A 1 182 ? 25.326 -19.452 -5.222 1.00 63.47 182 PHE A O 1
ATOM 1359 N N . HIS A 1 183 ? 27.311 -20.456 -4.939 1.00 60.41 183 HIS A N 1
ATOM 1360 C CA . HIS A 1 183 ? 26.848 -21.784 -5.374 1.00 60.41 183 HIS A CA 1
ATOM 1361 C C . HIS A 1 183 ? 25.960 -22.479 -4.328 1.00 60.41 183 HIS A C 1
ATOM 1363 O O . HIS A 1 183 ? 25.179 -23.360 -4.680 1.00 60.41 183 HIS A O 1
ATOM 1369 N N . ASN A 1 184 ? 26.057 -22.073 -3.058 1.00 60.84 184 ASN A N 1
ATOM 1370 C CA . ASN A 1 184 ? 25.229 -22.577 -1.962 1.00 60.84 184 ASN A CA 1
ATOM 1371 C C . ASN A 1 184 ? 23.909 -21.804 -1.796 1.00 60.84 184 ASN A C 1
ATOM 1373 O O . ASN A 1 184 ? 23.028 -22.267 -1.068 1.00 60.84 184 ASN A O 1
ATOM 1377 N N . ILE A 1 185 ? 23.737 -20.651 -2.458 1.00 61.72 185 ILE A N 1
ATOM 1378 C CA . ILE A 1 185 ? 22.443 -19.965 -2.541 1.00 61.72 185 ILE A CA 1
ATOM 1379 C C . ILE A 1 185 ? 21.572 -20.754 -3.526 1.00 61.72 185 ILE A C 1
ATOM 1381 O O . ILE A 1 185 ? 21.572 -20.511 -4.735 1.00 61.72 185 ILE A O 1
ATOM 1385 N N . LEU A 1 186 ? 20.856 -21.745 -2.991 1.00 49.59 186 LEU A N 1
ATOM 1386 C CA . LEU A 1 186 ? 19.927 -22.585 -3.740 1.00 49.59 186 LEU A CA 1
ATOM 1387 C C . LEU A 1 186 ? 18.964 -21.698 -4.548 1.00 49.5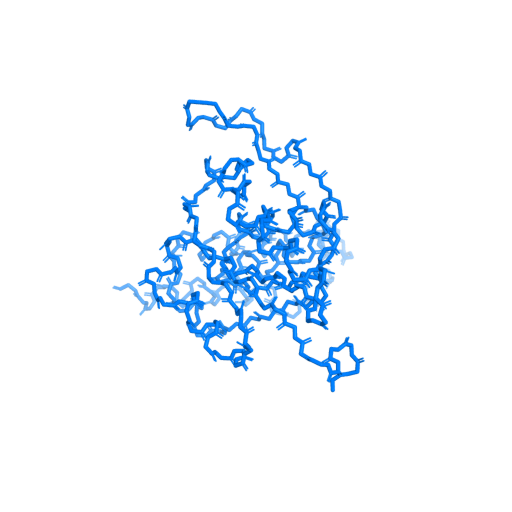9 186 LEU A C 1
ATOM 1389 O O . LEU A 1 186 ? 18.286 -20.839 -3.985 1.00 49.59 186 LEU A O 1
ATOM 1393 N N . GLY A 1 187 ? 18.923 -21.893 -5.864 1.00 51.03 187 GLY A N 1
ATOM 1394 C CA . GLY A 1 187 ? 18.001 -21.181 -6.743 1.00 51.03 187 GLY A CA 1
ATOM 1395 C C . GLY A 1 187 ? 18.430 -19.774 -7.166 1.00 51.03 187 GLY A C 1
ATOM 1396 O O . GLY A 1 187 ? 17.647 -19.103 -7.823 1.00 51.03 187 GLY A O 1
ATOM 1397 N N . ALA A 1 188 ? 19.651 -19.308 -6.875 1.00 50.91 188 ALA A N 1
ATOM 1398 C CA . ALA A 1 188 ? 20.089 -17.997 -7.366 1.00 50.91 188 ALA A CA 1
ATOM 1399 C C . ALA A 1 188 ? 20.101 -17.917 -8.910 1.00 50.91 188 ALA A C 1
ATOM 1401 O O . ALA A 1 188 ? 19.606 -16.976 -9.531 1.00 50.91 188 ALA A O 1
ATOM 1402 N N . VAL A 1 189 ? 20.637 -18.959 -9.544 1.00 51.09 189 VAL A N 1
ATOM 1403 C CA . VAL A 1 189 ? 20.688 -19.069 -11.009 1.00 51.09 189 VAL A CA 1
ATOM 1404 C C . VAL A 1 189 ? 19.320 -19.460 -11.583 1.00 51.09 189 VAL A C 1
ATOM 1406 O O . VAL A 1 189 ? 18.920 -18.929 -12.617 1.00 51.09 189 VAL A O 1
ATOM 1409 N N . GLU A 1 190 ? 18.579 -20.336 -10.895 1.00 52.22 190 GLU A N 1
ATOM 1410 C CA . GLU A 1 190 ? 17.247 -20.797 -11.321 1.00 52.22 190 GLU A CA 1
ATOM 1411 C C . GLU A 1 190 ? 16.202 -19.678 -11.233 1.00 52.22 190 GLU A C 1
ATOM 1413 O O . GLU A 1 190 ? 15.447 -19.494 -12.174 1.00 52.22 190 GLU A O 1
ATOM 1418 N N . PHE A 1 191 ? 16.211 -18.845 -10.188 1.00 51.88 191 PHE A N 1
ATOM 1419 C CA . PHE A 1 191 ? 15.278 -17.723 -10.036 1.00 51.88 191 PHE A CA 1
ATOM 1420 C C . PHE A 1 191 ? 15.426 -16.691 -11.163 1.00 51.88 191 PHE A C 1
ATOM 1422 O O . PHE A 1 191 ? 14.432 -16.235 -11.720 1.00 51.88 191 PHE A O 1
ATOM 1429 N N . ALA A 1 192 ? 16.660 -16.339 -11.540 1.00 50.09 192 ALA A N 1
ATOM 1430 C CA . ALA A 1 192 ? 16.899 -15.424 -12.657 1.00 50.09 192 ALA A CA 1
ATOM 1431 C C . ALA A 1 192 ? 16.530 -16.049 -14.020 1.00 50.09 192 ALA A C 1
ATOM 1433 O O . ALA A 1 192 ? 15.946 -15.377 -14.873 1.00 50.09 192 ALA A O 1
ATOM 1434 N N . SER A 1 193 ? 16.855 -17.333 -14.221 1.00 49.47 193 SER A N 1
ATOM 1435 C CA . SER A 1 193 ? 16.559 -18.090 -15.450 1.00 49.47 193 SER A CA 1
ATOM 1436 C C . SER A 1 193 ? 15.059 -18.334 -15.647 1.00 49.47 193 SER A C 1
ATOM 1438 O O . SER A 1 193 ? 14.516 -18.044 -16.711 1.00 49.47 193 SER A O 1
ATOM 1440 N N . ASP A 1 194 ? 14.378 -18.861 -14.634 1.00 50.81 194 ASP A N 1
ATOM 1441 C CA . ASP A 1 194 ? 13.018 -19.384 -14.768 1.00 50.81 194 ASP A CA 1
ATOM 1442 C C . ASP A 1 194 ? 11.974 -18.270 -14.758 1.00 50.81 194 ASP A C 1
ATOM 1444 O O . ASP A 1 194 ? 10.989 -18.355 -15.486 1.00 50.81 194 ASP A O 1
ATOM 1448 N N . PHE A 1 195 ? 12.221 -17.167 -14.046 1.00 49.03 195 PHE A N 1
ATOM 1449 C CA . PHE A 1 195 ? 11.341 -15.998 -14.115 1.00 49.03 195 PHE A CA 1
ATOM 1450 C C . PHE A 1 195 ? 11.380 -15.321 -15.493 1.00 49.03 195 PHE A C 1
ATOM 1452 O O . PHE A 1 195 ? 10.385 -14.749 -15.927 1.00 49.03 195 PHE A O 1
ATOM 1459 N N . THR A 1 196 ? 12.509 -15.419 -16.204 1.00 47.50 196 THR A N 1
ATOM 1460 C CA . THR A 1 196 ? 12.637 -14.905 -17.575 1.00 47.50 196 THR A CA 1
ATOM 1461 C C . THR A 1 196 ? 11.916 -15.826 -18.567 1.00 47.50 196 THR A C 1
ATOM 1463 O O . THR A 1 196 ? 11.178 -15.335 -19.414 1.00 47.50 196 THR A O 1
ATOM 1466 N N . LYS A 1 197 ? 12.023 -17.154 -18.405 1.00 45.94 197 LYS A N 1
ATOM 1467 C CA . LYS A 1 197 ? 11.294 -18.139 -19.230 1.00 45.94 197 LYS A CA 1
ATOM 1468 C C . LYS A 1 197 ? 9.774 -18.070 -19.069 1.00 45.94 197 LYS A C 1
ATOM 1470 O O . LYS A 1 197 ? 9.063 -18.167 -20.059 1.00 45.94 197 LYS A O 1
ATOM 1475 N N . ILE A 1 198 ? 9.265 -17.864 -17.849 1.00 44.41 198 ILE A N 1
ATOM 1476 C CA . ILE A 1 198 ? 7.815 -17.734 -17.599 1.00 44.41 198 ILE A CA 1
ATOM 1477 C C . ILE A 1 198 ? 7.217 -16.544 -18.367 1.00 44.41 198 ILE A C 1
ATOM 1479 O O . ILE A 1 198 ? 6.060 -16.597 -18.764 1.00 44.41 198 ILE A O 1
ATOM 1483 N N . LEU A 1 199 ? 7.986 -15.477 -18.604 1.00 39.97 199 LEU A N 1
ATOM 1484 C CA . LEU A 1 199 ? 7.515 -14.322 -19.374 1.00 39.97 199 LEU A CA 1
ATOM 1485 C C . LEU A 1 199 ? 7.516 -14.578 -20.888 1.00 39.97 199 LEU A C 1
ATOM 1487 O O . LEU A 1 199 ? 6.671 -14.023 -21.581 1.00 39.97 199 LEU A O 1
ATOM 1491 N N . GLU A 1 200 ? 8.415 -15.427 -21.393 1.00 44.34 200 GLU A N 1
ATOM 1492 C CA . GLU A 1 200 ? 8.481 -15.797 -22.817 1.00 44.34 200 GLU A CA 1
ATOM 1493 C C . GLU A 1 200 ? 7.304 -16.684 -23.260 1.00 44.34 200 GLU A C 1
ATOM 1495 O O . GLU A 1 200 ? 6.974 -16.717 -24.441 1.00 44.34 200 GLU A O 1
ATOM 1500 N N . GLU A 1 201 ? 6.652 -17.390 -22.333 1.00 41.41 201 GLU A N 1
ATOM 1501 C CA . GLU A 1 201 ? 5.502 -18.263 -22.627 1.00 41.41 201 GLU A CA 1
ATOM 1502 C C . GLU A 1 201 ? 4.137 -17.549 -22.536 1.00 41.41 201 GLU A C 1
ATOM 1504 O O . GLU A 1 201 ? 3.109 -18.155 -22.845 1.00 41.41 201 GLU A O 1
ATOM 1509 N N . VAL A 1 202 ? 4.106 -16.283 -22.094 1.00 42.69 202 VAL A N 1
ATOM 1510 C CA . VAL A 1 202 ? 2.870 -15.526 -21.796 1.00 42.69 202 VAL A CA 1
ATOM 1511 C C . VAL A 1 202 ? 2.666 -14.315 -22.736 1.00 42.69 202 VAL A C 1
ATOM 1513 O O . VAL A 1 202 ? 1.673 -13.597 -22.602 1.00 42.69 202 VAL A O 1
ATOM 1516 N N . GLU A 1 203 ? 3.548 -14.107 -23.722 1.00 35.69 203 GLU A N 1
ATOM 1517 C CA . GLU A 1 203 ? 3.318 -13.212 -24.882 1.00 35.69 203 GLU A CA 1
ATOM 1518 C C . GLU A 1 203 ? 2.670 -13.946 -26.068 1.00 35.69 203 GLU A C 1
ATOM 1520 O O . GLU A 1 203 ? 1.811 -13.318 -26.736 1.00 35.69 203 GLU A O 1
#

Secondary structure (DSSP, 8-state):
-TT-TT--EEEEEEEHHHHTTTHHHHHHHHHT-TT-EEEEE--SGGG-SGGGT--HHHHHHHHHHHHSSS-EEEEEEESHHHHHHHHHHHHHHT-EEEEEE-SHHHHHTGGG--EEEEEEEETTEEEEEEEEEEE---SEE---GGGGGG--HHHHHHHHHHHHHHHHHH--TTSHHHHHHHHHSTTHHHHHHHHHHHHHT--

Nearest PDB structures (foldseek):
  3okf-assembly1_B  TM=6.883E-01  e=2.370E-10  Vibrio cholerae O1 biovar El Tor str. N16961
  6lk2-assembly2_D  TM=6.932E-01  e=3.169E-09  Providencia alcalifaciens F90-2004
  6lk2-assembly2_B  TM=6.846E-01  e=2.970E-09  Providencia alcalifaciens F90-2004
  3okf-assembly1_A  TM=6.484E-01  e=9.865E-10  Vibrio cholerae O1 biovar El Tor str. N16961
  6lk2-assembly1_A  TM=6.349E-01  e=2.148E-09  Providencia alcalifaciens F90-2004

Sequence (203 aa):
NDKYPKGFTPIVSCGETCDALGYGQDMLDALQQEDGMLFNHKSGETYKRYDNYGTDRLFATINKAKSGTAPPVILAVGGGVNGNCIGLIAALTNCDFIEVPTTPMHYNDAVTSAKKAFSLVVNDKILSKNILGAFYLPQLAFCINEWLLTISSANAHAAVGEATKTMNMLGAANTIVGATDFHNILGAVEFASDFTKILEEVE